Protein AF-A0AAU9ELL1-F1 (afdb_monomer_lite)

Secondary structure (DSSP, 8-state):
-EEEE-SS---TT--SS-GGGS-HHHHH---EEEE-TT---TT--TT--HHHHHHHHHHHHH---PPPPP---EEEETTEEEEEEEEETTEEE--TTTT--EEEE-TTSS-SPPPTT--TTSTT-EEEBTTBEEEEEEEEE--SEEEEEEESS-EEEEEEEETTEEEEEEEE----SS-SEEEEEEEPPHHHHHH-EEEEEEEEEESSS-EEEEEEEEE-------------PPPP-

Sequence (237 aa):
MIVLQGDHGPGSTLNWDQIEKTYFLERLGILNAFHFPDGHTNGVYDTISPVNTFRLILNKLFATSLPILEDVSFMSNWLNPYLFVRDTHGTATADLNGFTPRVMLAHTKLGEPKKEGSPLDAEGNLKIMAVGVEIVFEKLLRGKLLKISLDGNDDYRLEFLLGKESIGVVKIKGKSKNSGLRNYVVNVPE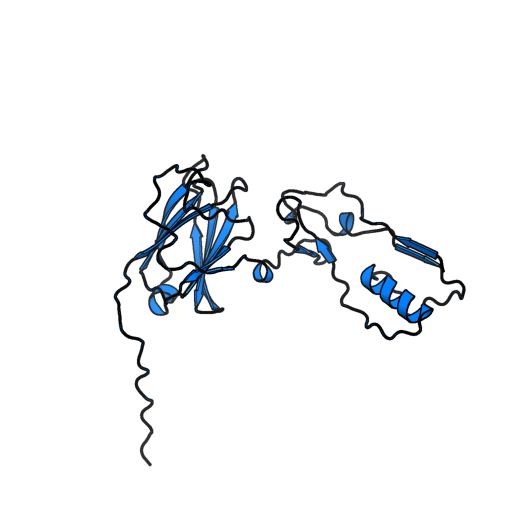LVTVRGFDGLKIYPSGGDLEYAVGYIKSTGARHMPPYIKRGVTQPPG

Radius of gyration: 25.04 Å; chains: 1; bounding box: 60×67×66 Å

Structure (mmCIF, N/CA/C/O backbone):
data_AF-A0AAU9ELL1-F1
#
_entry.id   AF-A0AAU9ELL1-F1
#
loop_
_atom_site.group_PDB
_atom_site.id
_atom_site.type_symbol
_atom_site.label_atom_id
_atom_site.label_alt_id
_atom_site.label_comp_id
_atom_site.label_asym_id
_atom_site.label_entity_id
_atom_site.label_seq_id
_atom_site.pdbx_PDB_ins_code
_atom_site.Cartn_x
_atom_site.Cartn_y
_atom_site.Cartn_z
_atom_site.occupancy
_atom_site.B_iso_or_equiv
_atom_site.auth_seq_id
_atom_site.auth_comp_id
_atom_site.auth_asym_id
_atom_site.auth_atom_id
_atom_site.pdbx_PDB_model_num
ATOM 1 N N . MET A 1 1 ? 29.801 0.994 -30.147 1.00 88.50 1 MET A N 1
ATOM 2 C CA . MET A 1 1 ? 28.444 1.255 -29.627 1.00 88.50 1 MET A CA 1
ATOM 3 C C . MET A 1 1 ? 28.560 2.350 -28.593 1.00 88.50 1 MET A C 1
ATOM 5 O O . MET A 1 1 ? 29.499 2.300 -27.809 1.00 88.50 1 MET A O 1
ATOM 9 N N . ILE A 1 2 ? 27.663 3.328 -28.625 1.00 93.38 2 ILE A N 1
ATOM 10 C CA . ILE A 1 2 ? 27.604 4.418 -27.644 1.00 93.38 2 ILE A CA 1
ATOM 11 C C . ILE A 1 2 ? 26.199 4.417 -27.047 1.00 93.38 2 ILE A C 1
ATOM 13 O O . ILE A 1 2 ? 25.236 4.244 -27.790 1.00 93.38 2 ILE A O 1
ATOM 17 N N . VAL A 1 3 ? 26.092 4.594 -25.733 1.00 92.94 3 VAL A N 1
ATOM 18 C CA . VAL A 1 3 ? 24.819 4.705 -25.009 1.00 92.94 3 VAL A CA 1
ATOM 19 C C . VAL A 1 3 ? 24.892 5.945 -24.129 1.00 92.94 3 VAL A C 1
ATOM 21 O O . VAL A 1 3 ? 25.858 6.114 -23.386 1.00 92.94 3 VAL A O 1
ATOM 24 N N . LEU A 1 4 ? 23.884 6.803 -24.226 1.00 95.00 4 LEU A N 1
ATOM 25 C CA . LEU A 1 4 ? 23.665 7.963 -23.374 1.00 95.00 4 LEU A CA 1
ATOM 26 C C . LEU A 1 4 ? 22.302 7.790 -22.711 1.00 95.00 4 LEU A C 1
ATOM 28 O O . LEU A 1 4 ? 21.277 7.764 -23.391 1.00 95.00 4 LEU A O 1
ATOM 32 N N . GLN A 1 5 ? 22.301 7.654 -21.390 1.00 95.31 5 GLN A N 1
ATOM 33 C CA . GLN A 1 5 ? 21.095 7.372 -20.629 1.00 95.31 5 GLN A CA 1
ATOM 34 C C . GLN A 1 5 ? 21.044 8.260 -19.383 1.00 95.31 5 GLN A C 1
ATOM 36 O O . GLN A 1 5 ? 22.020 8.324 -18.636 1.00 95.31 5 GLN A O 1
ATOM 41 N N . GLY A 1 6 ? 19.918 8.940 -19.170 1.00 95.25 6 GLY A N 1
ATOM 42 C CA . GLY A 1 6 ? 19.628 9.636 -17.919 1.00 95.25 6 GLY A CA 1
ATOM 43 C C . GLY A 1 6 ? 19.370 8.645 -16.783 1.00 95.25 6 GLY A C 1
ATOM 44 O O . GLY A 1 6 ? 18.866 7.545 -17.005 1.00 95.25 6 GLY A O 1
ATOM 45 N N . ASP A 1 7 ? 19.709 9.027 -15.560 1.00 92.12 7 ASP A N 1
ATOM 46 C CA . ASP A 1 7 ? 19.368 8.269 -14.354 1.00 92.12 7 ASP A CA 1
ATOM 47 C C . ASP A 1 7 ? 17.910 8.502 -13.933 1.00 92.12 7 ASP A C 1
ATOM 49 O O . ASP A 1 7 ? 17.255 7.598 -13.417 1.00 92.12 7 ASP A O 1
ATOM 53 N N . HIS A 1 8 ? 17.392 9.701 -14.201 1.00 91.94 8 HIS A N 1
ATOM 54 C CA . HIS A 1 8 ? 16.010 10.087 -13.955 1.00 91.94 8 HIS A CA 1
ATOM 55 C C . HIS A 1 8 ? 15.569 11.263 -14.840 1.00 91.94 8 HIS A C 1
ATOM 57 O O . HIS A 1 8 ? 16.389 12.036 -15.345 1.00 91.94 8 HIS A O 1
ATOM 63 N N . GLY A 1 9 ? 14.259 11.431 -14.994 1.00 92.06 9 GLY A N 1
ATOM 64 C CA . GLY A 1 9 ? 13.666 12.613 -15.605 1.00 92.06 9 GLY A CA 1
ATOM 65 C C . GLY A 1 9 ? 13.609 13.815 -14.649 1.00 92.06 9 GLY A C 1
ATOM 66 O O . GLY A 1 9 ? 13.992 13.708 -13.471 1.00 92.06 9 GLY A O 1
ATOM 67 N N . PRO A 1 10 ? 13.153 14.980 -15.137 1.00 91.62 10 PRO A N 1
ATOM 68 C CA . PRO A 1 10 ? 12.939 16.164 -14.309 1.00 91.62 10 PRO A CA 1
ATOM 69 C C . PRO A 1 10 ? 11.911 15.918 -13.190 1.00 91.62 10 PRO A C 1
ATOM 71 O O . PRO A 1 10 ? 11.255 14.883 -13.118 1.00 91.62 10 PRO A O 1
ATOM 74 N N . GLY A 1 11 ? 11.819 16.850 -12.245 1.00 89.94 11 GLY A N 1
ATOM 75 C CA . GLY A 1 11 ? 10.959 16.710 -11.067 1.00 89.94 11 GLY A CA 1
ATOM 76 C C . GLY A 1 11 ? 10.199 17.982 -10.723 1.00 89.94 11 GLY A C 1
ATOM 77 O O . GLY A 1 11 ? 9.998 18.254 -9.543 1.00 89.94 11 GLY A O 1
ATOM 78 N N . SER A 1 12 ? 9.811 18.789 -11.712 1.00 90.31 12 SER A N 1
ATOM 79 C CA . SER A 1 12 ? 9.072 20.037 -11.489 1.00 90.31 12 SER A CA 1
ATOM 80 C C . SER A 1 12 ? 7.688 19.807 -10.875 1.00 90.31 12 SER A C 1
ATOM 82 O O . SER A 1 12 ? 7.159 20.711 -10.233 1.00 90.31 12 SER A O 1
ATOM 84 N N . THR A 1 13 ? 7.121 18.607 -11.017 1.00 84.88 13 THR A N 1
ATOM 85 C CA . THR A 1 13 ? 5.852 18.186 -10.397 1.00 84.88 13 THR A CA 1
ATOM 86 C C . THR A 1 13 ? 6.022 17.053 -9.380 1.00 84.88 13 THR A C 1
ATOM 88 O O . THR A 1 13 ? 5.048 16.420 -8.966 1.00 84.88 13 THR A O 1
ATOM 91 N N . LEU A 1 14 ? 7.259 16.774 -8.964 1.00 83.69 14 LEU A N 1
ATOM 92 C CA . LEU A 1 14 ? 7.559 15.686 -8.044 1.00 83.69 14 LEU A CA 1
ATOM 93 C C . LEU A 1 14 ? 7.071 16.011 -6.632 1.00 83.69 14 LEU A C 1
ATOM 95 O O . LEU A 1 14 ? 7.519 16.973 -6.009 1.00 83.69 14 LEU A O 1
ATOM 99 N N . ASN A 1 15 ? 6.185 15.166 -6.110 1.00 79.94 15 ASN A N 1
ATOM 100 C CA . ASN A 1 15 ? 5.742 15.219 -4.728 1.00 79.94 15 ASN A CA 1
ATOM 101 C C . ASN A 1 15 ? 6.260 13.994 -3.971 1.00 79.94 15 ASN A C 1
ATOM 103 O O . ASN A 1 15 ? 5.760 12.876 -4.105 1.00 79.94 15 ASN A O 1
ATOM 107 N N . TRP A 1 16 ? 7.283 14.242 -3.164 1.00 75.50 16 TRP A N 1
ATOM 108 C CA . TRP A 1 16 ? 7.995 13.235 -2.391 1.00 75.50 16 TRP A CA 1
ATOM 109 C C . TRP A 1 16 ? 7.220 12.666 -1.203 1.00 75.50 16 TRP A C 1
ATOM 111 O O . TRP A 1 16 ? 7.565 11.584 -0.736 1.00 75.50 16 TRP A O 1
ATOM 121 N N . ASP A 1 17 ? 6.186 13.359 -0.733 1.00 68.94 17 ASP A N 1
ATOM 122 C CA . ASP A 1 17 ? 5.362 12.908 0.390 1.00 68.94 17 ASP A CA 1
ATOM 123 C C . ASP A 1 17 ? 4.126 12.161 -0.124 1.00 68.94 17 ASP A C 1
ATOM 125 O O . ASP A 1 17 ? 3.751 11.099 0.373 1.00 68.94 17 ASP A O 1
ATOM 129 N N . GLN A 1 18 ? 3.520 12.692 -1.187 1.00 67.62 18 GLN A N 1
ATOM 130 C CA . GLN A 1 18 ? 2.293 12.210 -1.808 1.00 67.62 18 GLN A CA 1
ATOM 131 C C . GLN A 1 18 ? 2.580 11.785 -3.243 1.00 67.62 18 GLN A C 1
ATOM 133 O O . GLN A 1 18 ? 2.290 12.509 -4.195 1.00 67.62 18 GLN A O 1
ATOM 138 N N . ILE A 1 19 ? 3.132 10.582 -3.387 1.00 71.62 19 ILE A N 1
ATOM 139 C CA . ILE A 1 19 ? 3.529 10.018 -4.680 1.00 71.62 19 ILE A CA 1
ATOM 140 C C . ILE A 1 19 ? 2.367 9.981 -5.685 1.00 71.62 19 ILE A C 1
ATOM 142 O O . ILE A 1 19 ? 2.568 10.259 -6.859 1.00 71.62 19 ILE A O 1
ATOM 146 N N . GLU A 1 20 ? 1.134 9.798 -5.203 1.00 66.88 20 GLU A N 1
ATOM 147 C CA . GLU A 1 20 ? -0.107 9.837 -5.993 1.00 66.88 20 GLU A CA 1
ATOM 148 C C . GLU A 1 20 ? -0.327 11.174 -6.728 1.00 66.88 20 GLU A C 1
ATOM 150 O O . GLU A 1 20 ? -1.086 11.246 -7.691 1.00 66.88 20 GLU A O 1
ATOM 155 N N . LYS A 1 21 ? 0.300 12.254 -6.244 1.00 72.31 21 LYS A N 1
ATOM 156 C CA . LYS A 1 21 ? 0.235 13.603 -6.823 1.00 72.31 21 LYS A CA 1
ATOM 157 C C . LYS A 1 21 ? 1.429 13.933 -7.722 1.00 72.31 21 LYS A C 1
ATOM 159 O O . LYS A 1 21 ? 1.500 15.049 -8.227 1.00 72.31 21 LYS A O 1
ATOM 164 N N . THR A 1 22 ? 2.364 13.002 -7.899 1.00 77.81 22 THR A N 1
ATOM 165 C CA . THR A 1 22 ? 3.499 13.150 -8.819 1.00 77.81 22 THR A CA 1
ATOM 166 C C . THR A 1 22 ? 3.065 12.823 -10.243 1.00 77.81 22 THR A C 1
ATOM 168 O O . THR A 1 22 ? 2.349 11.847 -10.461 1.00 77.81 22 THR A O 1
ATOM 171 N N . TYR A 1 23 ? 3.555 13.574 -11.233 1.00 82.06 23 TYR A N 1
ATOM 172 C CA . TYR A 1 23 ? 3.431 13.174 -12.634 1.00 82.06 23 TYR A CA 1
ATOM 173 C C . TYR A 1 23 ? 4.560 12.205 -13.007 1.00 82.06 23 TYR A C 1
ATOM 175 O O . TYR A 1 23 ? 5.725 12.583 -13.141 1.00 82.06 23 TYR A O 1
ATOM 183 N N . PHE A 1 24 ? 4.226 10.923 -13.150 1.00 82.44 24 PHE A N 1
ATOM 184 C CA . PHE A 1 24 ? 5.230 9.863 -13.280 1.00 82.44 24 PHE A CA 1
ATOM 185 C C . PHE A 1 24 ? 6.005 9.947 -14.595 1.00 82.44 24 PHE A C 1
ATOM 187 O O . PHE A 1 24 ? 7.213 9.716 -14.597 1.00 82.44 24 PHE A O 1
ATOM 194 N N . LEU A 1 25 ? 5.348 10.348 -15.689 1.00 83.75 25 LEU A N 1
ATOM 195 C CA . LEU A 1 25 ? 6.005 10.501 -16.991 1.00 83.75 25 LEU A CA 1
ATOM 196 C C . LEU A 1 25 ? 7.115 11.552 -16.965 1.00 83.75 25 LEU A C 1
ATOM 198 O O . LEU A 1 25 ? 8.114 11.380 -17.652 1.00 83.75 25 LEU A O 1
ATOM 202 N N . GLU A 1 26 ? 6.977 12.611 -16.164 1.00 88.38 26 GLU A N 1
ATOM 203 C CA . GLU A 1 26 ? 8.051 13.590 -16.003 1.00 88.38 26 GLU A CA 1
ATOM 204 C C . GLU A 1 26 ? 9.262 12.953 -15.321 1.00 88.38 26 GLU A C 1
ATOM 206 O O . GLU A 1 26 ? 10.375 13.023 -15.833 1.00 88.38 26 GLU A O 1
ATOM 211 N N . ARG A 1 27 ? 9.042 12.296 -14.179 1.00 89.88 27 ARG A N 1
ATOM 212 C CA . ARG A 1 27 ? 10.141 11.794 -13.352 1.00 89.88 27 ARG A CA 1
ATOM 213 C C . ARG A 1 27 ? 10.812 10.546 -13.920 1.00 89.88 27 ARG A C 1
ATOM 215 O O . ARG A 1 27 ? 12.005 10.347 -13.701 1.00 89.88 27 ARG A O 1
ATOM 222 N N . LEU A 1 28 ? 10.063 9.710 -14.630 1.00 89.25 28 LEU A N 1
ATOM 223 C CA . LEU A 1 28 ? 10.554 8.475 -15.248 1.00 89.25 28 LEU A CA 1
ATOM 224 C C . LEU A 1 28 ? 10.978 8.679 -16.710 1.00 89.25 28 LEU A C 1
ATOM 226 O O . LEU A 1 28 ? 11.687 7.839 -17.261 1.00 89.25 28 LEU A O 1
ATOM 230 N N . GLY A 1 29 ? 10.569 9.786 -17.335 1.00 89.88 29 GLY A N 1
ATOM 231 C CA . GLY A 1 29 ? 10.949 10.154 -18.694 1.00 89.88 29 GLY A CA 1
ATOM 232 C C . GLY A 1 29 ? 12.409 10.586 -18.763 1.00 89.88 29 GLY A C 1
ATOM 233 O O . GLY A 1 29 ? 12.741 11.741 -18.503 1.00 89.88 29 GLY A O 1
ATOM 234 N N . ILE A 1 30 ? 13.287 9.653 -19.119 1.00 93.25 30 ILE A N 1
ATOM 235 C CA . ILE A 1 30 ? 14.721 9.905 -19.257 1.00 93.25 30 ILE A CA 1
ATOM 236 C C . ILE A 1 30 ? 15.122 10.183 -20.706 1.00 93.25 30 ILE A C 1
ATOM 238 O O . ILE A 1 30 ? 14.483 9.724 -21.653 1.00 93.25 30 ILE A O 1
ATOM 242 N N . LEU A 1 31 ? 16.267 10.846 -20.882 1.00 94.25 31 LEU A N 1
ATOM 243 C CA . LEU A 1 31 ? 17.007 10.737 -22.134 1.00 94.25 31 LEU A CA 1
ATOM 244 C C . LEU A 1 31 ? 17.493 9.289 -22.285 1.00 94.25 31 LEU A C 1
ATOM 246 O O . LEU A 1 31 ? 18.217 8.800 -21.421 1.00 94.25 31 LEU A O 1
ATOM 250 N N . ASN A 1 32 ? 17.124 8.624 -23.377 1.00 93.75 32 ASN A N 1
ATOM 251 C CA . ASN A 1 32 ? 17.638 7.305 -23.737 1.00 93.75 32 ASN A CA 1
ATOM 252 C C . ASN A 1 32 ? 18.039 7.315 -25.215 1.00 93.75 32 ASN A C 1
ATOM 254 O O . ASN A 1 32 ? 17.184 7.299 -26.097 1.00 93.75 32 ASN A O 1
ATOM 258 N N . ALA A 1 33 ? 19.339 7.398 -25.486 1.00 92.62 33 ALA A N 1
ATOM 259 C CA . ALA A 1 33 ? 19.882 7.482 -26.833 1.00 92.62 33 ALA A CA 1
ATOM 260 C C . ALA A 1 33 ? 21.031 6.492 -27.000 1.00 92.62 33 ALA A C 1
ATOM 262 O O . ALA A 1 33 ? 21.905 6.364 -26.144 1.00 92.62 33 ALA A O 1
ATOM 263 N N . PHE A 1 34 ? 21.070 5.805 -28.134 1.00 91.06 34 PHE A N 1
ATOM 264 C CA . PHE A 1 34 ? 22.127 4.849 -28.426 1.00 91.06 34 PHE A CA 1
ATOM 265 C C . PHE A 1 34 ? 22.479 4.856 -29.908 1.00 91.06 34 PHE A C 1
ATOM 267 O O . PHE A 1 34 ? 21.646 5.087 -30.781 1.00 91.06 34 PHE A O 1
ATOM 274 N N . HIS A 1 35 ? 23.752 4.592 -30.180 1.00 90.94 35 HIS A N 1
ATOM 275 C CA . HIS A 1 35 ? 24.319 4.523 -31.515 1.00 90.94 35 HIS A CA 1
ATOM 276 C C . HIS A 1 35 ? 24.965 3.151 -31.736 1.00 90.94 35 HIS A C 1
ATOM 278 O O . HIS A 1 35 ? 25.956 2.787 -31.082 1.00 90.94 35 HIS A O 1
ATOM 284 N N . PHE A 1 36 ? 24.404 2.402 -32.687 1.00 89.62 36 PHE A N 1
ATOM 285 C CA . PHE A 1 36 ? 24.940 1.128 -33.151 1.00 89.62 36 PHE A CA 1
ATOM 286 C C . PHE A 1 36 ? 25.908 1.361 -34.323 1.00 89.62 36 PHE A C 1
ATOM 288 O O . PHE A 1 36 ? 25.505 1.984 -35.305 1.00 89.62 36 PHE A O 1
ATOM 295 N N . PRO A 1 37 ? 27.160 0.858 -34.265 1.00 87.62 37 PRO A N 1
ATOM 296 C CA . PRO A 1 37 ? 28.155 1.091 -35.321 1.00 87.62 37 PRO A CA 1
ATOM 297 C C . PRO A 1 37 ? 27.755 0.535 -36.690 1.00 87.62 37 PRO A C 1
ATOM 299 O O . PRO A 1 37 ? 28.190 1.047 -37.713 1.00 87.62 37 PRO A O 1
ATOM 302 N N . ASP A 1 38 ? 26.944 -0.522 -36.699 1.00 88.62 38 ASP A N 1
ATOM 303 C CA . ASP A 1 38 ? 26.432 -1.176 -37.901 1.00 88.62 38 ASP A CA 1
ATOM 304 C C . ASP A 1 38 ? 25.113 -0.559 -38.401 1.00 88.62 38 ASP A C 1
ATOM 306 O O . ASP A 1 38 ? 24.556 -1.023 -39.389 1.00 88.62 38 ASP A O 1
ATOM 310 N N . GLY A 1 39 ? 24.582 0.465 -37.720 1.00 83.00 39 GLY A N 1
ATOM 311 C CA . GLY A 1 39 ? 23.332 1.144 -38.081 1.00 83.00 39 GLY A CA 1
ATOM 312 C C . GLY A 1 39 ? 22.060 0.302 -37.911 1.00 83.00 39 GLY A C 1
ATOM 313 O O . GLY A 1 39 ? 20.963 0.805 -38.138 1.00 83.00 39 GLY A O 1
ATOM 314 N N . HIS A 1 40 ? 22.170 -0.961 -37.492 1.00 82.25 40 HIS A N 1
ATOM 315 C CA . HIS A 1 40 ? 21.035 -1.872 -37.393 1.00 82.25 40 HIS A CA 1
ATOM 316 C C . HIS A 1 40 ? 20.320 -1.736 -36.044 1.00 82.25 40 HIS A C 1
ATOM 318 O O . HIS A 1 40 ? 20.824 -2.196 -35.015 1.00 82.25 40 HIS A O 1
ATOM 324 N N . THR A 1 41 ? 19.112 -1.169 -36.079 1.00 80.88 41 THR A N 1
ATOM 325 C CA . THR A 1 41 ? 18.234 -0.896 -34.925 1.00 80.88 41 THR A CA 1
ATOM 326 C C . THR A 1 41 ? 17.091 -1.908 -34.768 1.00 80.88 41 THR A C 1
ATOM 328 O O . THR A 1 41 ? 16.102 -1.627 -34.095 1.00 80.88 41 THR A O 1
ATOM 331 N N . ASN A 1 42 ? 17.194 -3.094 -35.376 1.00 83.81 42 ASN A N 1
ATOM 332 C CA . ASN A 1 42 ? 16.144 -4.115 -35.290 1.00 83.81 42 ASN A CA 1
ATOM 333 C C . ASN A 1 42 ? 15.782 -4.424 -33.827 1.00 83.81 42 ASN A C 1
ATOM 335 O O . ASN A 1 42 ? 16.654 -4.748 -33.021 1.00 83.81 42 ASN A O 1
ATOM 339 N N . GLY A 1 43 ? 14.488 -4.352 -33.506 1.00 84.94 43 GLY A N 1
ATOM 340 C CA . GLY A 1 43 ? 13.965 -4.594 -32.158 1.00 84.94 43 GLY A CA 1
ATOM 341 C C . GLY A 1 43 ? 13.915 -3.360 -31.254 1.00 84.94 43 GLY A C 1
ATOM 342 O O . GLY A 1 43 ? 13.395 -3.464 -30.150 1.00 84.94 43 GLY A O 1
ATOM 343 N N . VAL A 1 44 ? 14.407 -2.203 -31.707 1.00 90.75 44 VAL A N 1
ATOM 344 C CA . VAL A 1 44 ? 14.216 -0.913 -31.031 1.00 90.75 44 VAL A CA 1
ATOM 345 C C . VAL A 1 44 ? 12.816 -0.372 -31.327 1.00 90.75 44 VAL A C 1
ATOM 347 O O . VAL A 1 44 ? 12.343 -0.462 -32.458 1.00 90.75 44 VAL A O 1
ATOM 350 N N . TYR A 1 45 ? 12.173 0.214 -30.320 1.00 92.50 45 TYR A N 1
ATOM 351 C CA . TYR A 1 45 ? 10.856 0.844 -30.417 1.00 92.50 45 TYR A CA 1
ATOM 352 C C . TYR A 1 45 ? 10.790 2.091 -29.528 1.00 92.50 45 TYR A C 1
ATOM 354 O O . TYR A 1 45 ? 11.534 2.199 -28.554 1.00 92.50 45 TYR A O 1
ATOM 362 N N . ASP A 1 46 ? 9.899 3.027 -29.859 1.00 89.06 46 ASP A N 1
ATOM 363 C CA . ASP A 1 46 ? 9.877 4.376 -29.266 1.00 89.06 46 ASP A CA 1
ATOM 364 C C . ASP A 1 46 ? 9.652 4.381 -27.747 1.00 89.06 46 ASP A C 1
ATOM 366 O O . ASP A 1 46 ? 10.186 5.228 -27.036 1.00 89.06 46 ASP A O 1
ATOM 370 N N . THR A 1 47 ? 8.884 3.419 -27.233 1.00 89.25 47 THR A N 1
ATOM 371 C CA . THR A 1 47 ? 8.542 3.307 -25.806 1.00 89.25 47 THR A CA 1
ATOM 372 C C . THR A 1 47 ? 9.456 2.350 -25.039 1.00 89.25 47 THR A C 1
ATOM 374 O O . THR A 1 47 ? 9.075 1.867 -23.973 1.00 89.25 47 THR A O 1
ATOM 377 N N . ILE A 1 48 ? 10.630 2.013 -25.582 1.00 92.81 48 ILE A N 1
ATOM 378 C CA . ILE A 1 48 ? 11.523 1.020 -24.981 1.00 92.81 48 ILE A CA 1
ATOM 379 C C . ILE A 1 48 ? 11.986 1.431 -23.583 1.00 92.81 48 ILE A C 1
ATOM 381 O O . ILE A 1 48 ? 12.546 2.510 -23.379 1.00 92.81 48 ILE A O 1
ATOM 385 N N . SER A 1 49 ? 11.806 0.537 -22.608 1.00 92.94 49 SER A N 1
ATOM 386 C CA . SER A 1 49 ? 12.341 0.759 -21.267 1.00 92.94 49 SER A CA 1
ATOM 387 C C . SER A 1 49 ? 13.875 0.673 -21.245 1.00 92.94 49 SER A C 1
ATOM 389 O O . SER A 1 49 ? 14.486 -0.069 -22.028 1.00 92.94 49 SER A O 1
ATOM 391 N N . PRO A 1 50 ? 14.543 1.345 -20.290 1.00 92.81 50 PRO A N 1
ATOM 392 C CA . PRO A 1 50 ? 15.981 1.168 -20.059 1.00 92.81 50 PRO A CA 1
ATOM 393 C C . PRO A 1 50 ? 16.361 -0.306 -19.838 1.00 92.81 50 PRO A C 1
ATOM 395 O O . PRO A 1 50 ? 17.370 -0.803 -20.337 1.00 92.81 50 PRO A O 1
ATOM 398 N N . VAL A 1 51 ? 15.485 -1.047 -19.154 1.00 94.50 51 VAL A N 1
ATOM 399 C CA . VAL A 1 51 ? 15.615 -2.483 -18.869 1.00 94.50 51 VAL A CA 1
ATOM 400 C C . VAL A 1 51 ? 15.683 -3.318 -20.153 1.00 94.50 51 VAL A C 1
ATOM 402 O O . VAL A 1 51 ? 16.516 -4.230 -20.249 1.00 94.50 51 VAL A O 1
ATOM 405 N N . ASN A 1 52 ? 14.837 -3.016 -21.140 1.00 95.12 52 ASN A N 1
ATOM 406 C CA . ASN A 1 52 ? 14.834 -3.692 -22.437 1.00 95.12 52 ASN A CA 1
ATOM 407 C C . ASN A 1 52 ? 15.917 -3.158 -23.387 1.00 95.12 52 ASN A C 1
ATOM 409 O O . ASN A 1 52 ? 16.470 -3.936 -24.165 1.00 95.12 52 ASN A O 1
ATOM 413 N N . THR A 1 53 ? 16.327 -1.892 -23.247 1.00 93.56 53 THR A N 1
ATOM 414 C CA . THR A 1 53 ? 17.469 -1.312 -23.979 1.00 93.56 53 THR A CA 1
ATOM 415 C C . THR A 1 53 ? 18.746 -2.121 -23.727 1.00 93.56 53 THR A C 1
ATOM 417 O O . THR A 1 53 ? 19.396 -2.577 -24.670 1.00 93.56 53 THR A O 1
ATOM 420 N N . PHE A 1 54 ? 19.076 -2.400 -22.461 1.00 93.81 54 PHE A N 1
ATOM 421 C CA . PHE A 1 54 ? 20.245 -3.222 -22.134 1.00 93.81 54 PHE A CA 1
ATOM 422 C C . PHE A 1 54 ? 20.101 -4.675 -22.591 1.00 93.81 54 PHE A C 1
ATOM 424 O O . PHE A 1 54 ? 21.080 -5.255 -23.046 1.00 93.81 54 PHE A O 1
ATOM 431 N N . ARG A 1 55 ? 18.903 -5.270 -22.540 1.00 95.25 55 ARG A N 1
ATOM 432 C CA . ARG A 1 55 ? 18.684 -6.637 -23.053 1.00 95.25 55 ARG A CA 1
ATOM 433 C C . ARG A 1 55 ? 18.988 -6.738 -24.541 1.00 95.25 55 ARG A C 1
ATOM 435 O O . ARG A 1 55 ? 19.705 -7.652 -24.939 1.00 95.25 55 ARG A O 1
ATOM 442 N N . LEU A 1 56 ? 18.511 -5.783 -25.341 1.00 92.81 56 LEU A N 1
ATOM 443 C CA . LEU A 1 56 ? 18.827 -5.713 -26.770 1.00 92.81 56 LEU A CA 1
ATOM 444 C C . LEU A 1 56 ? 20.332 -5.568 -27.007 1.00 92.81 56 LEU A C 1
ATOM 446 O O . LEU A 1 56 ? 20.907 -6.306 -27.808 1.00 92.81 56 LEU A O 1
ATOM 450 N N . ILE A 1 57 ? 20.982 -4.654 -26.283 1.00 92.00 57 ILE A N 1
ATOM 451 C CA . ILE A 1 57 ? 22.424 -4.410 -26.395 1.00 92.00 57 ILE A CA 1
ATOM 452 C C . ILE A 1 57 ? 23.233 -5.661 -26.038 1.00 92.00 57 ILE A C 1
ATOM 454 O O . ILE A 1 57 ? 24.134 -6.036 -26.786 1.00 92.00 57 ILE A O 1
ATOM 458 N N . LEU A 1 58 ? 22.909 -6.318 -24.924 1.00 92.94 58 LEU A N 1
ATOM 459 C CA . LEU A 1 58 ? 23.606 -7.517 -24.461 1.00 92.94 58 LEU A CA 1
ATOM 460 C C . LEU A 1 58 ? 23.400 -8.688 -25.426 1.00 92.94 58 LEU A C 1
ATOM 462 O O . LEU A 1 58 ? 24.375 -9.341 -25.793 1.00 92.94 58 LEU A O 1
ATOM 466 N N . ASN A 1 59 ? 22.173 -8.887 -25.918 1.00 92.75 59 ASN A N 1
ATOM 467 C CA . ASN A 1 59 ? 21.886 -9.886 -26.948 1.00 92.75 59 ASN A CA 1
ATOM 468 C C . ASN A 1 59 ? 22.707 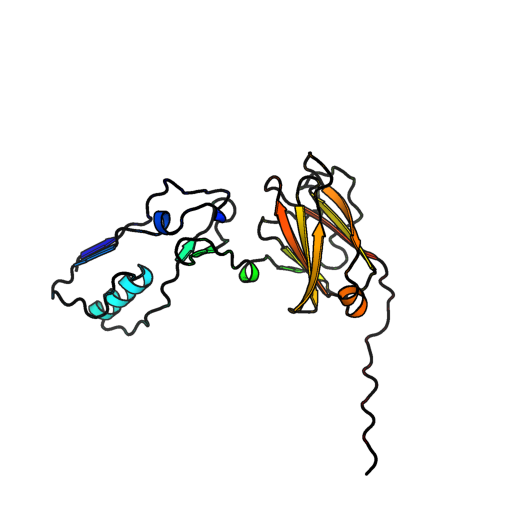-9.642 -28.219 1.00 92.75 59 ASN A C 1
ATOM 470 O O . ASN A 1 59 ? 23.253 -10.590 -28.779 1.00 92.75 59 ASN A O 1
ATOM 474 N N . LYS A 1 60 ? 22.861 -8.382 -28.643 1.00 89.00 60 LYS A N 1
ATOM 475 C CA . LYS A 1 60 ? 23.650 -8.027 -29.830 1.00 89.00 60 LYS A CA 1
ATOM 476 C C . LYS A 1 60 ? 25.159 -8.197 -29.618 1.00 89.00 60 LYS A C 1
ATOM 478 O O . LYS A 1 60 ? 25.837 -8.692 -30.509 1.00 89.00 60 LYS A O 1
ATOM 483 N N . LEU A 1 61 ? 25.692 -7.779 -28.469 1.00 90.50 61 LEU A N 1
ATOM 484 C CA . LEU A 1 61 ? 27.135 -7.810 -28.194 1.00 90.50 61 LEU A CA 1
ATOM 485 C C . LEU A 1 61 ? 27.661 -9.205 -27.859 1.00 90.50 61 LEU A C 1
ATOM 487 O O . LEU A 1 61 ? 28.783 -9.538 -28.229 1.00 90.50 61 LEU A O 1
ATOM 491 N N . PHE A 1 62 ? 26.873 -9.998 -27.137 1.00 94.00 62 PHE A N 1
ATOM 492 C CA . PHE A 1 62 ? 27.328 -11.255 -26.544 1.00 94.00 62 PHE A CA 1
ATOM 493 C C . PHE A 1 62 ? 26.599 -12.480 -27.096 1.00 94.00 62 PHE A C 1
ATOM 495 O O . PHE A 1 62 ? 26.779 -13.575 -26.571 1.00 94.00 62 PHE A O 1
ATOM 502 N N . ALA A 1 63 ? 25.776 -12.301 -28.137 1.00 91.75 63 ALA A N 1
ATOM 503 C CA . ALA A 1 63 ? 24.954 -13.357 -28.727 1.00 91.75 63 ALA A CA 1
ATOM 504 C C . ALA A 1 63 ? 24.104 -14.106 -27.678 1.00 91.75 63 ALA A C 1
ATOM 506 O O . ALA A 1 63 ? 23.884 -15.313 -27.778 1.00 91.75 63 ALA A O 1
ATOM 507 N N . THR A 1 64 ? 23.640 -13.394 -26.645 1.00 94.62 64 THR A N 1
ATOM 508 C CA . THR A 1 64 ? 22.761 -13.957 -25.614 1.00 94.62 64 THR A CA 1
ATOM 509 C C . THR A 1 64 ? 21.313 -14.036 -26.095 1.00 94.62 64 THR A C 1
ATOM 511 O O . THR A 1 64 ? 20.940 -13.485 -27.130 1.00 94.62 64 THR A O 1
ATOM 514 N N . SER A 1 65 ? 20.470 -14.715 -25.316 1.00 95.19 65 SER A N 1
ATOM 515 C CA . SER A 1 65 ? 19.031 -14.852 -25.580 1.00 95.19 65 SER A CA 1
ATOM 516 C C . SER A 1 65 ? 18.194 -14.342 -24.405 1.00 95.19 65 SER A C 1
ATOM 518 O O . SER A 1 65 ? 17.302 -15.030 -23.914 1.00 95.19 65 SER A O 1
ATOM 520 N N . LEU A 1 66 ? 18.508 -13.143 -23.905 1.00 96.50 66 LEU A N 1
ATOM 521 C CA . LEU A 1 66 ? 17.737 -12.504 -22.842 1.00 96.50 66 LEU A CA 1
ATOM 522 C C . LEU A 1 66 ? 16.333 -12.165 -23.365 1.00 96.50 66 LEU A C 1
ATOM 524 O O . LEU A 1 66 ? 16.232 -11.444 -24.364 1.00 96.50 66 LEU A O 1
ATOM 528 N N . PRO A 1 67 ? 15.260 -12.646 -22.715 1.00 96.31 67 PRO A N 1
ATOM 529 C CA . PRO A 1 67 ? 13.904 -12.316 -23.121 1.00 96.31 67 PRO A CA 1
ATOM 530 C C . PRO A 1 67 ? 13.602 -10.840 -22.843 1.00 96.31 67 PRO A C 1
ATOM 532 O O . PRO A 1 67 ? 14.026 -10.288 -21.821 1.00 96.31 67 PRO A O 1
ATOM 535 N N . ILE A 1 68 ? 12.839 -10.223 -23.747 1.00 94.56 68 ILE A N 1
ATOM 536 C CA . ILE A 1 68 ? 12.232 -8.906 -23.532 1.00 94.56 68 ILE A CA 1
ATOM 537 C C . ILE A 1 68 ? 11.182 -9.033 -22.423 1.00 94.56 68 ILE A C 1
ATOM 539 O O . ILE A 1 68 ? 10.428 -10.006 -22.389 1.00 94.56 68 ILE A O 1
ATOM 543 N N . LEU A 1 69 ? 11.175 -8.077 -21.495 1.00 94.94 69 LEU A N 1
ATOM 544 C CA . LEU A 1 69 ? 10.221 -8.020 -20.388 1.00 94.94 69 LEU A CA 1
ATOM 545 C C . LEU A 1 69 ? 9.105 -7.015 -20.670 1.00 94.94 69 LEU A C 1
ATOM 547 O O . LEU A 1 69 ? 9.201 -6.212 -21.594 1.00 94.94 69 LEU A O 1
ATOM 551 N N . GLU A 1 70 ? 8.064 -7.043 -19.841 1.00 91.62 70 GLU A N 1
ATOM 552 C CA . GLU A 1 70 ? 7.040 -5.998 -19.829 1.00 91.62 70 GLU A CA 1
ATOM 553 C C . GLU A 1 70 ? 7.685 -4.626 -19.552 1.00 91.62 70 GLU A C 1
ATOM 555 O O . GLU A 1 70 ? 8.502 -4.494 -18.636 1.00 91.62 70 GLU A O 1
ATOM 560 N N . ASP A 1 71 ? 7.326 -3.605 -20.335 1.00 89.38 71 ASP A N 1
ATOM 561 C CA . ASP A 1 71 ? 7.780 -2.229 -20.115 1.00 89.38 71 ASP A CA 1
ATOM 562 C C . ASP A 1 71 ? 6.995 -1.599 -18.957 1.00 89.38 71 ASP A C 1
ATOM 564 O O . ASP A 1 71 ? 5.991 -0.913 -19.145 1.00 89.38 71 ASP A O 1
ATOM 568 N N . VAL A 1 72 ? 7.454 -1.875 -17.736 1.00 86.50 72 VAL A N 1
ATOM 569 C CA . VAL A 1 72 ? 6.877 -1.351 -16.495 1.00 86.50 72 VAL A CA 1
ATOM 570 C C . VAL A 1 72 ? 7.912 -0.601 -15.676 1.00 86.50 72 VAL A C 1
ATOM 572 O O . VAL A 1 72 ? 9.068 -1.010 -15.569 1.00 86.50 72 VAL A O 1
ATOM 575 N N . SER A 1 73 ? 7.456 0.476 -15.047 1.00 85.88 73 SER A N 1
ATOM 576 C CA . SER A 1 73 ? 8.255 1.294 -14.144 1.00 85.88 73 SER A CA 1
ATOM 577 C C . SER A 1 73 ? 7.599 1.360 -12.774 1.00 85.88 73 SER A C 1
ATOM 579 O O . SER A 1 73 ? 6.373 1.300 -12.646 1.00 85.88 73 SER A O 1
ATOM 581 N N . PHE A 1 74 ? 8.433 1.506 -11.750 1.00 85.19 74 PHE A N 1
ATOM 582 C CA . PHE A 1 74 ? 8.006 1.631 -10.366 1.00 85.19 74 PHE A CA 1
ATOM 583 C C . PHE A 1 74 ? 8.663 2.850 -9.724 1.00 85.19 74 PHE A C 1
ATOM 585 O O . PHE A 1 74 ? 9.811 3.170 -10.030 1.00 85.19 74 PHE A O 1
ATOM 592 N N . MET A 1 75 ? 7.951 3.502 -8.810 1.00 80.25 75 MET A N 1
ATOM 593 C CA . MET A 1 75 ? 8.434 4.647 -8.043 1.00 80.25 75 MET A CA 1
ATOM 594 C C . MET A 1 75 ? 8.199 4.414 -6.551 1.00 80.25 75 MET A C 1
ATOM 596 O O . MET A 1 75 ? 7.176 3.856 -6.164 1.00 80.25 75 MET A O 1
ATOM 600 N N . SER A 1 76 ? 9.114 4.883 -5.712 1.00 79.06 76 SER A N 1
ATOM 601 C CA . SER A 1 76 ? 8.958 4.928 -4.258 1.00 79.06 76 SER A CA 1
ATOM 602 C C . SER A 1 76 ? 9.103 6.356 -3.749 1.00 79.06 76 SER A C 1
ATOM 604 O O . SER A 1 76 ? 9.736 7.196 -4.390 1.00 79.06 76 SER A O 1
ATOM 606 N N . ASN A 1 77 ? 8.532 6.634 -2.581 1.00 73.50 77 ASN A N 1
ATOM 607 C CA . ASN A 1 77 ? 8.662 7.932 -1.927 1.00 73.50 77 ASN A CA 1
ATOM 608 C C . ASN A 1 77 ? 9.757 7.883 -0.839 1.00 73.50 77 ASN A C 1
ATOM 610 O O . ASN A 1 77 ? 10.191 6.796 -0.453 1.00 73.50 77 ASN A O 1
ATOM 614 N N . TRP A 1 78 ? 10.237 9.034 -0.352 1.00 67.56 78 TRP A N 1
ATOM 615 C CA . TRP A 1 78 ? 11.367 9.057 0.600 1.00 67.56 78 TRP A CA 1
ATOM 616 C C . TRP A 1 78 ? 11.041 8.409 1.938 1.00 67.56 78 TRP A C 1
ATOM 618 O O . TRP A 1 78 ? 11.896 7.769 2.544 1.00 67.56 78 TRP A O 1
ATOM 628 N N . LEU A 1 79 ? 9.802 8.581 2.393 1.00 61.12 79 LEU A N 1
ATOM 629 C CA . LEU A 1 79 ? 9.340 8.034 3.663 1.00 61.12 79 LEU A CA 1
ATOM 630 C C . LEU A 1 79 ? 9.219 6.504 3.610 1.00 61.12 79 LEU A C 1
ATOM 632 O O . LEU A 1 79 ? 9.309 5.840 4.639 1.00 61.12 79 LEU A O 1
ATOM 636 N N . ASN A 1 80 ? 9.034 5.936 2.416 1.00 62.34 80 ASN A N 1
ATOM 637 C CA . ASN A 1 80 ? 8.807 4.514 2.191 1.00 62.34 80 ASN A CA 1
ATOM 638 C C . ASN A 1 80 ? 9.636 4.037 0.976 1.00 62.34 80 ASN A C 1
ATOM 640 O O . ASN A 1 80 ? 9.069 3.680 -0.057 1.00 62.34 80 ASN A O 1
ATOM 644 N N . PRO A 1 81 ? 10.979 3.989 1.074 1.00 70.31 81 PRO A N 1
ATOM 645 C CA . PRO A 1 81 ? 11.867 3.733 -0.070 1.00 70.31 81 PRO A CA 1
ATOM 646 C C . PRO A 1 81 ? 11.772 2.306 -0.636 1.00 70.31 81 PRO A C 1
ATOM 648 O O . PRO A 1 81 ? 12.277 2.032 -1.718 1.00 70.31 81 PRO A O 1
ATOM 651 N N . TYR A 1 82 ? 11.120 1.395 0.088 1.00 71.38 82 TYR A N 1
ATOM 652 C CA . TYR A 1 82 ? 10.859 0.017 -0.345 1.00 71.38 82 TYR A CA 1
ATOM 653 C C . TYR A 1 82 ? 9.402 -0.213 -0.757 1.00 71.38 82 TYR A C 1
ATOM 655 O O . TYR A 1 82 ? 9.010 -1.343 -1.050 1.00 71.38 82 TYR A O 1
ATOM 663 N N . LEU A 1 83 ? 8.588 0.845 -0.752 1.00 64.62 83 LEU A N 1
ATOM 664 C CA . LEU A 1 83 ? 7.229 0.810 -1.257 1.00 64.62 83 LEU A CA 1
ATOM 665 C C . LEU A 1 83 ? 7.227 1.251 -2.716 1.00 64.62 83 LEU A C 1
ATOM 667 O O . LEU A 1 83 ? 7.358 2.436 -3.014 1.00 64.62 83 LEU A O 1
ATOM 671 N N . PHE A 1 84 ? 7.041 0.289 -3.609 1.00 72.00 84 PHE A N 1
ATOM 672 C CA . PHE A 1 84 ? 7.041 0.519 -5.045 1.00 72.00 84 PHE A CA 1
ATOM 673 C C . PHE A 1 84 ? 5.613 0.661 -5.572 1.00 72.00 84 PHE A C 1
ATOM 675 O O . PHE A 1 84 ? 4.806 -0.262 -5.478 1.00 72.00 84 PHE A O 1
ATOM 682 N N . VAL A 1 85 ? 5.310 1.814 -6.158 1.00 73.00 85 VAL A N 1
ATOM 683 C CA . VAL A 1 85 ? 4.062 2.103 -6.864 1.00 73.00 85 VAL A CA 1
ATOM 684 C C . VAL A 1 85 ? 4.305 1.969 -8.359 1.00 73.00 85 VAL A C 1
ATOM 686 O O . VAL A 1 85 ? 5.242 2.561 -8.893 1.00 73.00 85 VAL A O 1
ATOM 689 N N . ARG A 1 86 ? 3.474 1.171 -9.032 1.00 77.19 86 ARG A N 1
ATOM 690 C CA . ARG A 1 86 ? 3.549 0.954 -10.479 1.00 77.19 86 ARG A CA 1
ATOM 691 C C . ARG A 1 86 ? 3.054 2.193 -11.233 1.00 77.19 86 ARG A C 1
ATOM 693 O O . ARG A 1 86 ? 2.030 2.768 -10.866 1.00 77.19 86 ARG A O 1
ATOM 700 N N . ASP A 1 87 ? 3.749 2.556 -12.309 1.00 72.06 87 ASP A N 1
ATOM 701 C CA . ASP A 1 87 ? 3.244 3.523 -13.286 1.00 72.06 87 ASP A CA 1
ATOM 702 C C . ASP A 1 87 ? 2.136 2.910 -14.152 1.00 72.06 87 ASP A C 1
ATOM 704 O O . ASP A 1 87 ? 2.305 1.844 -14.752 1.00 72.06 87 ASP A O 1
ATOM 708 N N . THR A 1 88 ? 1.016 3.615 -14.258 1.00 62.53 88 THR A N 1
ATOM 709 C CA . THR A 1 88 ? -0.056 3.336 -15.214 1.00 62.53 88 THR A CA 1
ATOM 710 C C . THR A 1 88 ? -0.310 4.584 -16.046 1.00 62.53 88 THR A C 1
ATOM 712 O O . THR A 1 88 ? -1.094 5.457 -15.671 1.00 62.53 88 THR A O 1
ATOM 715 N N . HIS A 1 89 ? 0.375 4.674 -17.188 1.00 60.28 89 HIS A N 1
ATOM 716 C CA . HIS A 1 89 ? 0.208 5.748 -18.174 1.00 60.28 89 HIS A CA 1
ATOM 717 C C . HIS A 1 89 ? 0.415 7.167 -17.605 1.00 60.28 89 HIS A C 1
ATOM 719 O O . HIS A 1 89 ? -0.335 8.088 -17.926 1.00 60.28 89 HIS A O 1
ATOM 725 N N . GLY A 1 90 ? 1.426 7.355 -16.753 1.00 55.25 90 GLY A N 1
ATOM 726 C CA . GLY A 1 90 ? 1.766 8.649 -16.156 1.00 55.25 90 GLY A CA 1
ATOM 727 C C . GLY A 1 90 ? 1.014 9.000 -14.887 1.00 55.25 90 GLY A C 1
ATOM 728 O O . GLY A 1 90 ? 1.201 10.095 -14.353 1.00 55.25 90 GLY A O 1
ATOM 729 N N . THR A 1 91 ? 0.210 8.068 -14.386 1.00 45.16 91 THR A N 1
ATOM 730 C CA . THR A 1 91 ? -0.454 8.171 -13.092 1.00 45.16 91 THR A CA 1
ATOM 731 C C . THR A 1 91 ? -0.063 6.998 -12.212 1.00 45.16 91 THR A C 1
ATOM 733 O O . THR A 1 91 ? 0.083 5.866 -12.678 1.00 45.16 91 THR A O 1
ATOM 736 N N . ALA A 1 92 ? 0.092 7.279 -10.924 1.00 48.53 92 ALA A N 1
ATOM 737 C CA . ALA A 1 92 ? 0.259 6.259 -9.912 1.00 48.53 92 ALA A CA 1
ATOM 738 C C . ALA A 1 92 ? -1.066 5.504 -9.738 1.00 48.53 92 ALA A C 1
ATOM 740 O O . ALA A 1 92 ? -2.057 6.081 -9.287 1.00 48.53 92 ALA A O 1
ATOM 741 N N . THR A 1 93 ? -1.091 4.205 -10.029 1.00 41.38 93 THR A N 1
ATOM 742 C CA . THR A 1 93 ? -2.042 3.322 -9.351 1.00 41.38 93 THR A CA 1
ATOM 743 C C . THR A 1 93 ? -1.278 2.581 -8.284 1.00 41.38 93 THR A C 1
ATOM 745 O O . THR A 1 93 ? -0.439 1.724 -8.574 1.00 41.38 93 THR A O 1
ATOM 748 N N . ALA A 1 94 ? -1.575 2.910 -7.036 1.00 43.06 94 ALA A N 1
ATOM 749 C CA . ALA A 1 94 ? -1.112 2.130 -5.918 1.00 43.06 94 ALA A CA 1
ATOM 750 C C . ALA A 1 94 ? -1.793 0.751 -5.987 1.00 43.06 94 ALA A C 1
ATOM 752 O O . ALA A 1 94 ? -2.919 0.567 -5.523 1.00 43.06 94 ALA A O 1
ATOM 753 N N . ASP A 1 95 ? -1.118 -0.237 -6.580 1.00 43.09 95 ASP A N 1
ATOM 754 C CA . ASP A 1 95 ? -1.437 -1.642 -6.336 1.00 43.09 95 ASP A CA 1
ATOM 755 C C . ASP A 1 95 ? -0.983 -1.997 -4.910 1.00 43.09 95 ASP A C 1
ATOM 757 O O . ASP A 1 95 ? 0.019 -2.669 -4.664 1.00 43.09 95 ASP A O 1
ATOM 761 N N . LEU A 1 96 ? -1.717 -1.461 -3.930 1.00 44.91 96 LEU A N 1
ATOM 762 C CA . LEU A 1 96 ? -1.465 -1.633 -2.497 1.00 44.91 96 LEU A CA 1
ATOM 763 C C . LEU A 1 96 ? -1.715 -3.072 -2.030 1.00 44.91 96 LEU A C 1
ATOM 765 O O . LEU A 1 96 ? -1.369 -3.429 -0.899 1.00 44.91 96 LEU A O 1
ATOM 769 N N . ASN A 1 97 ? -2.312 -3.909 -2.884 1.00 39.75 97 ASN A N 1
ATOM 770 C CA . ASN A 1 97 ? -2.648 -5.284 -2.542 1.00 39.75 97 ASN A CA 1
ATOM 771 C C . ASN A 1 97 ? -1.405 -6.176 -2.419 1.00 39.75 97 ASN A C 1
ATOM 773 O O . ASN A 1 97 ? -1.465 -7.169 -1.696 1.00 39.75 97 ASN A O 1
ATOM 777 N N . GLY A 1 98 ? -0.288 -5.815 -3.063 1.00 44.47 98 GLY A N 1
ATOM 778 C CA . GLY A 1 98 ? 0.963 -6.581 -3.020 1.00 44.47 98 GLY A CA 1
ATOM 779 C C . GLY A 1 98 ? 1.911 -6.249 -1.859 1.00 44.47 98 GLY A C 1
ATOM 780 O O . GLY A 1 98 ? 2.761 -7.074 -1.534 1.00 44.47 98 GLY A O 1
ATOM 781 N N . PHE A 1 99 ? 1.772 -5.078 -1.222 1.00 54.94 99 PHE A N 1
ATOM 782 C CA . PHE A 1 99 ? 2.778 -4.537 -0.286 1.00 54.94 99 PHE A CA 1
ATOM 783 C C . PHE A 1 99 ? 2.257 -4.195 1.114 1.00 54.94 99 PHE A C 1
ATOM 785 O O . PHE A 1 99 ? 3.025 -3.678 1.921 1.00 54.94 99 PHE A O 1
ATOM 792 N N . THR A 1 100 ? 0.988 -4.479 1.440 1.00 61.97 100 THR A N 1
ATOM 793 C CA . THR A 1 100 ? 0.477 -4.274 2.808 1.00 61.97 100 THR A CA 1
ATOM 794 C C . THR A 1 100 ? 1.293 -5.153 3.780 1.00 61.97 100 THR A C 1
ATOM 796 O O . THR A 1 100 ? 1.189 -6.381 3.689 1.00 61.97 100 THR A O 1
ATOM 799 N N . PRO A 1 101 ? 2.109 -4.587 4.698 1.00 62.94 101 PRO A N 1
ATOM 800 C CA . PRO A 1 101 ? 2.921 -5.378 5.613 1.00 62.94 101 PRO A CA 1
ATOM 801 C C . PRO A 1 101 ? 2.040 -6.315 6.430 1.00 62.94 101 PRO A C 1
ATOM 803 O O . PRO A 1 101 ? 1.038 -5.896 7.012 1.00 62.94 101 PRO A O 1
ATOM 806 N N . ARG A 1 102 ? 2.413 -7.593 6.465 1.00 68.69 102 ARG A N 1
ATOM 807 C CA . ARG A 1 102 ? 1.663 -8.624 7.176 1.00 68.69 102 ARG A CA 1
ATOM 808 C C . ARG A 1 102 ? 2.299 -8.876 8.532 1.00 68.69 102 ARG A C 1
ATOM 810 O O . ARG A 1 102 ? 3.441 -9.322 8.611 1.00 68.69 102 ARG A O 1
ATOM 817 N N . VAL A 1 103 ? 1.551 -8.620 9.596 1.00 70.50 103 VAL A N 1
ATOM 818 C CA . VAL A 1 103 ? 1.978 -8.855 10.974 1.00 70.50 103 VAL A CA 1
ATOM 819 C C . VAL A 1 103 ? 1.106 -9.950 11.571 1.00 70.50 103 VAL A C 1
ATOM 821 O O . VAL A 1 103 ? -0.115 -9.826 11.667 1.00 70.50 103 VAL A O 1
ATOM 824 N N . MET A 1 104 ? 1.741 -11.040 11.994 1.00 64.88 104 MET A N 1
ATOM 825 C CA . MET A 1 104 ? 1.062 -12.070 12.769 1.00 64.88 104 MET A CA 1
ATOM 826 C C . MET A 1 104 ? 1.044 -11.638 14.233 1.00 64.88 104 MET A C 1
ATOM 828 O O . MET A 1 104 ? 2.094 -11.518 14.867 1.00 64.88 104 MET A O 1
ATOM 832 N N . LEU A 1 105 ? -0.147 -11.380 14.769 1.00 63.44 105 LEU A N 1
ATOM 833 C CA . LEU A 1 105 ? -0.311 -11.014 16.168 1.00 63.44 105 LEU A CA 1
ATOM 834 C C . LEU A 1 105 ? -0.811 -12.228 16.942 1.00 63.44 105 LEU A C 1
ATOM 836 O O . LEU A 1 105 ? -1.974 -12.621 16.839 1.00 63.44 105 LEU A O 1
ATOM 840 N N . ALA A 1 106 ? 0.075 -12.793 17.765 1.00 51.47 106 ALA A N 1
ATOM 841 C CA . ALA A 1 106 ? -0.344 -13.677 18.842 1.00 51.47 106 ALA A CA 1
ATOM 842 C C . ALA A 1 106 ? -1.370 -12.925 19.702 1.00 51.47 106 ALA A C 1
ATOM 844 O O . ALA A 1 106 ? -1.185 -11.737 19.995 1.00 51.47 106 ALA A O 1
ATOM 845 N N . HIS A 1 107 ? -2.445 -13.608 20.105 1.00 46.69 107 HIS A N 1
ATOM 846 C CA . HIS A 1 107 ? -3.652 -13.055 20.752 1.00 46.69 107 HIS A CA 1
ATOM 847 C C . HIS A 1 107 ? -3.386 -12.274 22.072 1.00 46.69 107 HIS A C 1
AT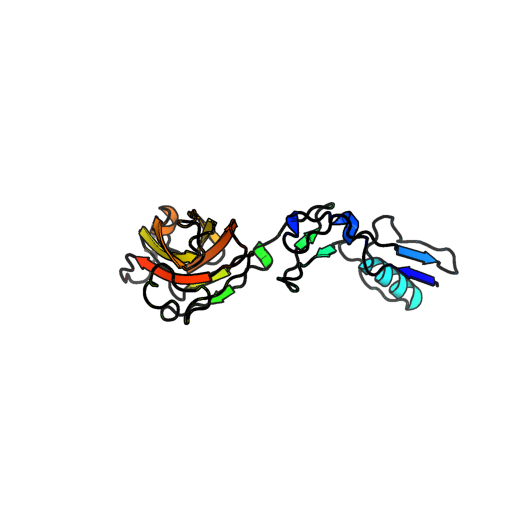OM 849 O O . HIS A 1 107 ? -4.312 -11.775 22.711 1.00 46.69 107 HIS A O 1
ATOM 855 N N . THR A 1 108 ? -2.121 -12.171 22.477 1.00 42.41 108 THR A N 1
ATOM 856 C CA . THR A 1 108 ? -1.569 -11.564 23.690 1.00 42.41 108 THR A CA 1
ATOM 857 C C . THR A 1 108 ? -0.736 -10.291 23.465 1.00 42.41 108 THR A C 1
ATOM 859 O O . THR A 1 108 ? -0.307 -9.707 24.455 1.00 42.41 108 THR A O 1
ATOM 862 N N . LYS A 1 109 ? -0.488 -9.825 22.226 1.00 49.78 109 LYS A N 1
ATOM 863 C CA . LYS A 1 109 ? 0.441 -8.691 21.979 1.00 49.78 109 LYS A CA 1
ATOM 864 C C . LYS A 1 109 ? -0.174 -7.314 21.703 1.00 49.78 109 LYS A C 1
ATOM 866 O O . LYS A 1 109 ? 0.555 -6.334 21.775 1.00 49.78 109 LYS A O 1
ATOM 871 N N . LEU A 1 110 ? -1.484 -7.197 21.490 1.00 53.47 110 LEU A N 1
ATOM 872 C CA . LEU A 1 110 ? -2.173 -5.895 21.461 1.00 53.47 110 LEU A CA 1
ATOM 873 C C . LEU A 1 110 ? -2.954 -5.671 22.764 1.00 53.47 110 LEU A C 1
ATOM 875 O O . LEU A 1 110 ? -4.174 -5.591 22.735 1.00 53.47 110 LEU A O 1
ATOM 879 N N . GLY A 1 111 ? -2.198 -5.649 23.870 1.00 56.41 111 GLY A N 1
ATOM 880 C CA . GLY A 1 111 ? -2.501 -5.297 25.271 1.00 56.41 111 GLY A CA 1
ATOM 881 C C . GLY A 1 111 ? -3.943 -5.070 25.770 1.00 56.41 111 GLY A C 1
ATOM 882 O O . GLY A 1 111 ? -4.905 -5.730 25.390 1.00 56.41 111 GLY A O 1
ATOM 883 N N . GLU A 1 112 ? -4.053 -4.145 26.726 1.00 66.06 112 GLU A N 1
ATOM 884 C CA . GLU A 1 112 ? -5.300 -3.599 27.281 1.00 66.06 112 GLU A CA 1
ATOM 885 C C . GLU A 1 112 ? -5.718 -2.334 26.501 1.00 66.06 112 GLU A C 1
ATOM 887 O O . GLU A 1 112 ? -4.873 -1.739 25.819 1.00 66.06 112 GLU A O 1
ATOM 892 N N . PRO A 1 113 ? -6.991 -1.891 26.579 1.00 71.50 113 PRO A N 1
ATOM 893 C CA . PRO A 1 113 ? -7.420 -0.628 25.982 1.00 71.50 113 PRO A CA 1
ATOM 894 C C . PRO A 1 113 ? -6.474 0.519 26.356 1.00 71.50 113 PRO A C 1
ATOM 896 O O . PRO A 1 113 ? -6.155 0.715 27.531 1.00 71.50 113 PRO A O 1
ATOM 899 N N . LYS A 1 114 ? -6.020 1.284 25.360 1.00 76.50 114 LYS A N 1
ATOM 900 C CA . LYS A 1 114 ? -5.100 2.403 25.595 1.00 76.50 114 LYS A CA 1
ATOM 901 C C . LYS A 1 114 ? -5.848 3.583 26.211 1.00 76.50 114 LYS A C 1
ATOM 903 O O . LYS A 1 114 ? -7.039 3.786 25.957 1.00 76.50 114 LYS A O 1
ATOM 908 N N . LYS A 1 115 ? -5.144 4.383 27.012 1.00 84.50 115 LYS A N 1
ATOM 909 C CA . LYS A 1 115 ? -5.680 5.651 27.514 1.00 84.50 115 LYS A CA 1
ATOM 910 C C . LYS A 1 115 ? -5.886 6.596 26.325 1.00 84.50 115 LYS A C 1
ATOM 912 O O . LYS A 1 115 ? -5.027 6.691 25.453 1.00 84.50 115 LYS A O 1
ATOM 917 N N . GLU A 1 116 ? -7.021 7.288 26.280 1.00 88.06 116 GLU A N 1
ATOM 918 C CA . GLU A 1 116 ? -7.268 8.309 25.255 1.00 88.06 116 GLU A CA 1
ATOM 919 C C . GLU A 1 116 ? -6.146 9.361 25.302 1.00 88.06 116 GLU A C 1
ATOM 921 O O . GLU A 1 116 ? -5.845 9.900 26.370 1.00 88.06 116 GLU A O 1
ATOM 926 N N . GLY A 1 117 ? -5.514 9.634 24.162 1.00 85.69 117 GLY A N 1
ATOM 927 C CA . GLY A 1 117 ? -4.387 10.567 24.074 1.00 85.69 117 GLY A CA 1
ATOM 928 C C . GLY A 1 117 ? -3.012 9.934 24.234 1.00 85.69 117 GLY A C 1
ATOM 929 O O . GLY A 1 117 ? -2.033 10.671 24.237 1.00 85.69 117 GLY A O 1
ATOM 930 N N . SER A 1 118 ? -2.906 8.608 24.373 1.00 86.81 118 SER A N 1
ATOM 931 C CA . SER A 1 118 ? -1.600 7.943 24.421 1.00 86.81 118 SER A CA 1
ATOM 932 C C . SER A 1 118 ? -0.750 8.273 23.179 1.00 86.81 118 SER A C 1
ATOM 934 O O . SER A 1 118 ? -1.293 8.237 22.070 1.00 86.81 118 SER A O 1
ATOM 936 N N . PRO A 1 119 ? 0.563 8.541 23.347 1.00 89.19 119 PRO A N 1
ATOM 937 C CA . PRO A 1 119 ? 1.485 8.755 22.231 1.00 89.19 119 PRO A CA 1
ATOM 938 C C . PRO A 1 119 ? 1.470 7.585 21.247 1.00 89.19 119 PRO A C 1
ATOM 940 O O . PRO A 1 119 ? 1.267 6.436 21.653 1.00 89.19 119 PRO A O 1
ATOM 943 N N . LEU A 1 120 ? 1.695 7.865 19.963 1.00 83.44 120 LEU A N 1
ATOM 944 C CA . LEU A 1 120 ? 1.684 6.841 18.913 1.00 83.44 120 LEU A CA 1
ATOM 945 C C . LEU A 1 120 ? 2.818 5.823 19.084 1.00 83.44 120 LEU A C 1
ATOM 947 O O . LEU A 1 120 ? 2.620 4.639 18.822 1.00 83.44 120 LEU A O 1
ATOM 951 N N . ASP A 1 121 ? 3.965 6.263 19.593 1.00 84.38 121 ASP A N 1
ATOM 952 C CA . ASP A 1 121 ? 5.176 5.475 19.843 1.00 84.38 121 ASP A CA 1
ATOM 953 C C . ASP A 1 121 ? 5.213 4.797 21.225 1.00 84.38 121 ASP A C 1
ATOM 955 O O . ASP A 1 121 ? 6.202 4.149 21.571 1.00 84.38 121 ASP A O 1
ATOM 959 N N . ALA A 1 122 ? 4.141 4.906 22.017 1.00 85.25 122 ALA A N 1
ATOM 960 C CA . ALA A 1 122 ? 4.069 4.272 23.328 1.00 85.25 122 ALA A CA 1
ATOM 961 C C . ALA A 1 122 ? 4.208 2.740 23.244 1.00 85.25 122 ALA A C 1
ATOM 963 O O . ALA A 1 122 ? 3.755 2.095 22.294 1.00 85.25 122 ALA A O 1
ATOM 964 N N . GLU A 1 123 ? 4.781 2.140 24.291 1.00 82.25 123 GLU A N 1
ATOM 965 C CA . GLU A 1 123 ? 5.037 0.699 24.351 1.00 82.25 123 GLU A CA 1
ATOM 966 C C . GLU A 1 123 ? 3.780 -0.136 24.039 1.00 82.25 123 GLU A C 1
ATOM 968 O O . GLU A 1 123 ? 2.671 0.113 24.533 1.00 82.25 123 GLU A O 1
ATOM 973 N N . GLY A 1 124 ? 3.957 -1.149 23.189 1.00 77.62 124 GLY A N 1
ATOM 974 C CA . GLY A 1 124 ? 2.890 -2.044 22.745 1.00 77.62 124 GLY A CA 1
ATOM 975 C C . GLY A 1 124 ? 1.992 -1.473 21.646 1.00 77.62 124 GLY A C 1
ATOM 976 O O . GLY A 1 124 ? 1.025 -2.136 21.282 1.00 77.62 124 GLY A O 1
ATOM 977 N N . ASN A 1 125 ? 2.278 -0.278 21.125 1.00 85.81 125 ASN A N 1
ATOM 978 C CA . ASN A 1 125 ? 1.672 0.196 19.887 1.00 85.81 125 ASN A CA 1
ATOM 979 C C . ASN A 1 125 ? 2.461 -0.312 18.678 1.00 85.81 125 ASN A C 1
ATOM 981 O O . ASN A 1 125 ? 3.688 -0.411 18.697 1.00 85.81 125 ASN A O 1
ATOM 985 N N . LEU A 1 126 ? 1.742 -0.593 17.600 1.00 84.62 126 LEU A N 1
ATOM 986 C CA . LEU A 1 126 ? 2.307 -0.876 16.294 1.00 84.62 126 LEU A CA 1
ATOM 987 C C . LEU A 1 126 ? 2.240 0.397 15.450 1.00 84.62 126 LEU A C 1
ATOM 989 O O . LEU A 1 126 ? 1.149 0.800 15.051 1.00 84.62 126 LEU A O 1
ATOM 993 N N . LYS A 1 127 ? 3.390 1.012 15.157 1.00 85.06 127 LYS A N 1
ATOM 994 C CA . LYS A 1 127 ? 3.468 2.083 14.155 1.00 85.06 127 LYS A CA 1
ATOM 995 C C . LYS A 1 127 ? 3.210 1.476 12.773 1.00 85.06 127 LYS A C 1
ATOM 997 O O . LYS A 1 127 ? 3.788 0.437 12.450 1.00 85.06 127 LYS A O 1
ATOM 1002 N N . ILE A 1 128 ? 2.323 2.082 11.988 1.00 80.25 128 ILE A N 1
ATOM 1003 C CA . ILE A 1 128 ? 1.945 1.581 10.658 1.00 80.25 128 ILE A CA 1
ATOM 1004 C C . ILE A 1 128 ? 2.269 2.616 9.581 1.00 80.25 128 ILE A C 1
ATOM 1006 O O . ILE A 1 128 ? 2.396 3.805 9.856 1.00 80.25 128 ILE A O 1
ATOM 1010 N N . MET A 1 129 ? 2.427 2.145 8.349 1.00 74.81 129 MET A N 1
ATOM 1011 C CA . MET A 1 129 ? 2.717 2.989 7.188 1.00 74.81 129 MET A CA 1
ATOM 1012 C C . MET A 1 129 ? 1.408 3.442 6.525 1.00 74.81 129 MET A C 1
ATOM 1014 O O . MET A 1 129 ? 0.352 2.855 6.765 1.00 74.81 129 MET A O 1
ATOM 1018 N N . ALA A 1 130 ? 1.471 4.436 5.634 1.00 74.50 130 ALA A N 1
ATOM 1019 C CA . ALA A 1 130 ? 0.304 4.925 4.882 1.00 74.50 130 ALA A CA 1
ATOM 1020 C C . ALA A 1 130 ? -0.396 3.827 4.054 1.00 74.50 130 ALA A C 1
ATOM 1022 O O . ALA A 1 130 ? -1.599 3.877 3.823 1.00 74.50 130 ALA A O 1
ATOM 1023 N N . VAL A 1 131 ? 0.347 2.789 3.663 1.00 66.25 131 VAL A N 1
ATOM 1024 C CA . VAL A 1 131 ? -0.178 1.606 2.957 1.00 66.25 131 VAL A CA 1
ATOM 1025 C C . VAL A 1 131 ? -0.964 0.649 3.842 1.00 66.25 131 VAL A C 1
ATOM 1027 O O . VAL A 1 131 ? -1.519 -0.333 3.354 1.00 66.25 131 VAL A O 1
ATOM 1030 N N . GLY A 1 132 ? -1.020 0.930 5.139 1.00 82.12 132 GLY A N 1
ATOM 1031 C CA . GLY A 1 132 ? -1.720 0.130 6.116 1.00 82.12 132 GLY A CA 1
ATOM 1032 C C . GLY A 1 132 ? -0.920 -1.051 6.640 1.00 82.12 132 GLY A C 1
ATOM 1033 O O . GLY A 1 132 ? 0.301 -1.122 6.515 1.00 82.12 132 GLY A O 1
ATOM 1034 N N . VAL A 1 133 ? -1.636 -1.972 7.273 1.00 86.44 133 VAL A N 1
ATOM 1035 C CA . VAL A 1 133 ? -1.109 -3.226 7.817 1.00 86.44 133 VAL A CA 1
ATOM 1036 C C . VAL A 1 133 ? -2.173 -4.312 7.709 1.00 86.44 133 VAL A C 1
ATOM 1038 O O . VAL A 1 133 ? -3.358 -4.041 7.911 1.00 86.44 133 VAL A O 1
ATOM 1041 N N . GLU A 1 134 ? -1.765 -5.543 7.417 1.00 89.31 134 GLU A N 1
ATOM 1042 C CA . GLU A 1 134 ? -2.596 -6.730 7.583 1.00 89.31 134 GLU A C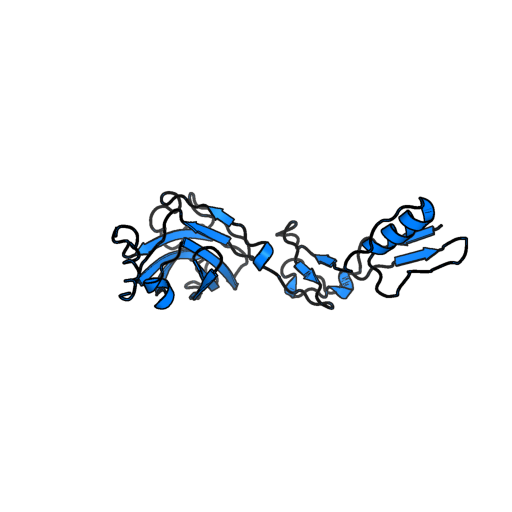A 1
ATOM 1043 C C . GLU A 1 134 ? -2.232 -7.399 8.903 1.00 89.31 134 GLU A C 1
ATOM 1045 O O . GLU A 1 134 ? -1.100 -7.835 9.110 1.00 89.31 134 GLU A O 1
ATOM 1050 N N . ILE A 1 135 ? -3.214 -7.511 9.786 1.00 87.38 135 ILE A N 1
ATOM 1051 C CA . ILE A 1 135 ? -3.101 -8.231 11.044 1.00 87.38 135 ILE A CA 1
ATOM 1052 C C . ILE A 1 135 ? -3.734 -9.600 10.868 1.00 87.38 135 ILE A C 1
ATOM 1054 O O . ILE A 1 135 ? -4.917 -9.695 10.552 1.00 87.38 135 ILE A O 1
ATOM 1058 N N . VAL A 1 136 ? -2.955 -10.649 11.113 1.00 85.62 136 VAL A N 1
ATOM 1059 C CA . VAL A 1 136 ? -3.428 -12.037 11.074 1.00 85.62 136 VAL A CA 1
ATOM 1060 C C . VAL A 1 136 ? -3.622 -12.540 12.495 1.00 85.62 136 VAL A C 1
ATOM 1062 O O . VAL A 1 136 ? -2.708 -12.450 13.320 1.00 85.62 136 VAL A O 1
ATOM 1065 N N . PHE A 1 137 ? -4.800 -13.093 12.764 1.00 84.81 137 PHE A N 1
ATOM 1066 C CA . PHE A 1 137 ? -5.152 -13.702 14.037 1.00 84.81 137 PHE A CA 1
ATOM 1067 C C . PHE A 1 137 ? -4.929 -15.216 13.981 1.00 84.81 137 PHE A C 1
ATOM 1069 O O . PHE A 1 137 ? -5.307 -15.882 13.023 1.00 84.81 137 PHE A O 1
ATOM 1076 N N . GLU A 1 138 ? -4.377 -15.788 15.051 1.00 80.12 138 GLU A N 1
ATOM 1077 C CA . GLU A 1 138 ? -4.160 -17.243 15.163 1.00 80.12 138 GLU A CA 1
ATOM 1078 C C . GLU A 1 138 ? -5.461 -18.061 15.166 1.00 80.12 138 GLU A C 1
ATOM 1080 O O . GLU A 1 138 ? -5.452 -19.272 14.950 1.00 80.12 138 GLU A O 1
ATOM 1085 N N . LYS A 1 139 ? -6.587 -17.416 15.483 1.00 83.88 139 LYS A N 1
ATOM 1086 C CA . LYS A 1 139 ? -7.898 -18.049 15.618 1.00 83.88 139 LYS A CA 1
ATOM 1087 C C . LYS A 1 139 ? -8.932 -17.235 14.863 1.00 83.88 139 LYS A C 1
ATOM 1089 O O . LYS A 1 139 ? -8.886 -16.008 14.870 1.00 83.88 139 LYS A O 1
ATOM 1094 N N . LEU A 1 140 ? -9.919 -17.934 14.309 1.00 88.00 140 LEU A N 1
ATOM 1095 C CA . LEU A 1 140 ? -11.101 -17.311 13.732 1.00 88.00 140 LEU A CA 1
ATOM 1096 C C . LEU A 1 140 ? -11.852 -16.520 14.814 1.00 88.00 140 LEU A C 1
ATOM 1098 O O . LEU A 1 140 ? -12.347 -17.091 15.790 1.00 88.00 140 LEU A O 1
ATOM 1102 N N . LEU A 1 141 ? -11.960 -15.210 14.628 1.00 87.75 141 LEU A N 1
ATOM 1103 C CA . LEU A 1 141 ? -12.685 -14.314 15.514 1.00 87.75 141 LEU A CA 1
ATOM 1104 C C . LEU A 1 141 ? -14.137 -14.170 15.061 1.00 87.75 141 LEU A C 1
ATOM 1106 O O . LEU A 1 141 ? -14.449 -14.092 13.872 1.00 87.75 141 LEU A O 1
ATOM 1110 N N . ARG A 1 142 ? -15.045 -14.109 16.037 1.00 86.19 142 ARG A N 1
ATOM 1111 C CA . ARG A 1 142 ? -16.474 -13.851 15.833 1.00 86.19 142 ARG A CA 1
ATOM 1112 C C . ARG A 1 142 ? -16.961 -12.883 16.897 1.00 86.19 142 ARG A C 1
ATOM 1114 O O . ARG A 1 142 ? -16.671 -13.059 18.079 1.00 86.19 142 ARG A O 1
ATOM 1121 N N . GLY A 1 143 ? -17.690 -11.864 16.467 1.00 86.00 143 GLY A N 1
ATOM 1122 C CA . GLY A 1 143 ? -18.162 -10.811 17.349 1.00 86.00 143 GLY A CA 1
ATOM 1123 C C . GLY A 1 143 ? -18.927 -9.743 16.593 1.00 86.00 143 GLY A C 1
ATOM 1124 O O . GLY A 1 143 ? -18.654 -9.509 15.421 1.00 86.00 143 GLY A O 1
ATOM 1125 N N . LYS A 1 144 ? -19.885 -9.104 17.269 1.00 91.25 144 LYS A N 1
ATOM 1126 C CA . LYS A 1 144 ? -20.673 -8.002 16.689 1.00 91.25 144 LYS A CA 1
ATOM 1127 C C . LYS A 1 144 ? -19.943 -6.665 16.752 1.00 91.25 144 LYS A C 1
ATOM 1129 O O . LYS A 1 144 ? -20.232 -5.779 15.957 1.00 91.25 144 LYS A O 1
ATOM 1134 N N . LEU A 1 145 ? -19.021 -6.513 17.705 1.00 92.00 145 LEU A N 1
ATOM 1135 C CA . LEU A 1 145 ? -18.232 -5.296 17.866 1.00 92.00 145 LEU A CA 1
ATOM 1136 C C . LEU A 1 145 ? -16.747 -5.628 17.888 1.00 92.00 145 LEU A C 1
ATOM 1138 O O . LEU A 1 145 ? -16.328 -6.565 18.575 1.00 92.00 145 LEU A O 1
ATOM 1142 N N . LEU A 1 146 ? -15.968 -4.794 17.214 1.00 92.12 146 LEU A N 1
ATOM 1143 C CA . LEU A 1 146 ? -14.518 -4.754 17.281 1.00 92.12 146 LEU A CA 1
ATOM 1144 C C . LEU A 1 146 ? -14.109 -3.489 18.039 1.00 92.12 146 LEU A C 1
ATOM 1146 O O . LEU A 1 146 ? -14.483 -2.382 17.658 1.00 92.12 146 LEU A O 1
ATOM 1150 N N . LYS A 1 147 ? -13.354 -3.646 19.122 1.00 92.25 147 LYS A N 1
ATOM 1151 C CA . LYS A 1 147 ? -12.696 -2.534 19.806 1.00 92.25 147 LYS A CA 1
ATOM 1152 C C . LYS A 1 147 ? -11.299 -2.372 19.230 1.00 92.25 147 LYS A C 1
ATOM 1154 O O . LYS A 1 147 ? -10.577 -3.364 19.153 1.00 92.25 147 LYS A O 1
ATOM 1159 N N . ILE A 1 148 ? -10.935 -1.156 18.843 1.00 92.56 148 ILE A N 1
ATOM 1160 C CA . ILE A 1 148 ? -9.621 -0.853 18.274 1.00 92.56 148 ILE A CA 1
ATOM 1161 C C . ILE A 1 148 ? -9.122 0.524 18.720 1.00 92.56 148 ILE A C 1
ATOM 1163 O O . ILE A 1 148 ? -9.931 1.442 18.819 1.00 92.56 148 ILE A O 1
ATOM 1167 N N . SER A 1 149 ? -7.825 0.687 18.985 1.00 93.50 149 SER A N 1
ATOM 1168 C CA . SER A 1 149 ? -7.211 2.010 19.190 1.00 93.50 149 SER A CA 1
ATOM 1169 C C . SER A 1 149 ? -6.413 2.427 17.958 1.00 93.50 149 SER A C 1
ATOM 1171 O O . SER A 1 149 ? -5.511 1.691 17.558 1.00 93.50 149 SER A O 1
ATOM 1173 N N . LEU A 1 150 ? -6.737 3.590 17.394 1.00 94.56 150 LEU A N 1
ATOM 1174 C CA . LEU A 1 150 ? -6.103 4.193 16.208 1.00 94.56 150 LEU A CA 1
ATOM 1175 C C . LEU A 1 150 ? -5.786 5.661 16.497 1.00 94.56 150 LEU A C 1
ATOM 1177 O O . LEU A 1 150 ? -6.316 6.190 17.479 1.00 94.56 150 LEU A O 1
ATOM 1181 N N . ASP A 1 151 ? -4.980 6.329 15.672 1.00 93.94 151 ASP A N 1
ATOM 1182 C CA . ASP A 1 151 ? -4.772 7.767 15.852 1.00 93.94 151 ASP A CA 1
ATOM 1183 C C . ASP A 1 151 ? -6.109 8.530 15.741 1.00 93.94 151 ASP A C 1
ATOM 1185 O O . ASP A 1 151 ? -7.032 8.169 15.001 1.00 93.94 151 ASP A O 1
ATOM 1189 N N . GLY A 1 152 ? -6.271 9.539 16.586 1.00 93.88 152 GLY A N 1
ATOM 1190 C CA . GLY A 1 152 ? -7.496 10.296 16.742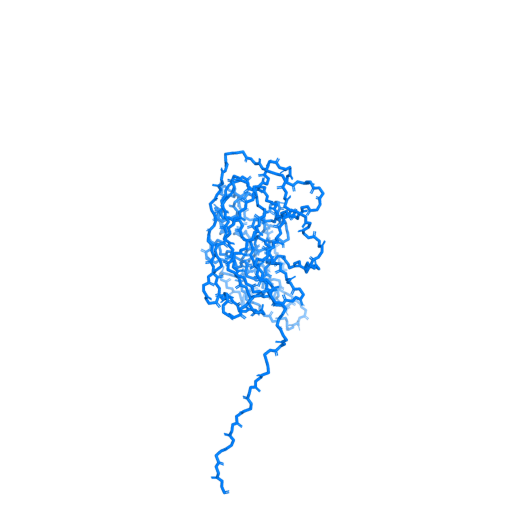 1.00 93.88 152 GLY A CA 1
ATOM 1191 C C . GLY A 1 152 ? -7.769 11.274 15.610 1.00 93.88 152 GLY A C 1
ATOM 1192 O O . GLY A 1 152 ? -8.940 11.573 15.383 1.00 93.88 152 GLY A O 1
ATOM 1193 N N . ASN A 1 153 ? -6.742 11.794 14.948 1.00 91.31 153 ASN A N 1
ATOM 1194 C CA . ASN A 1 153 ? -6.855 12.815 13.902 1.00 91.31 153 ASN A CA 1
ATOM 1195 C C . ASN A 1 153 ? -6.856 12.262 12.473 1.00 91.31 153 ASN A C 1
ATOM 1197 O O . ASN A 1 153 ? -7.015 13.043 11.535 1.00 91.31 153 ASN A O 1
ATOM 1201 N N . ASP A 1 154 ? -6.781 10.942 12.315 1.00 91.12 154 ASP A N 1
ATOM 1202 C CA . ASP A 1 154 ? -6.821 10.284 11.014 1.00 91.12 154 ASP A CA 1
ATOM 1203 C C . ASP A 1 154 ? -8.140 9.555 10.741 1.00 91.12 154 ASP A C 1
ATOM 1205 O O . ASP A 1 154 ? -8.846 9.077 11.636 1.00 91.12 154 ASP A O 1
ATOM 1209 N N . ASP A 1 155 ? -8.425 9.395 9.452 1.00 89.56 155 ASP A N 1
ATOM 1210 C CA . ASP A 1 155 ? -9.490 8.539 8.945 1.00 89.56 155 ASP A CA 1
ATOM 1211 C C . ASP A 1 155 ? -8.928 7.172 8.548 1.00 89.56 155 ASP A C 1
ATOM 1213 O O . ASP A 1 155 ? -7.859 7.081 7.945 1.00 89.56 155 ASP A O 1
ATOM 1217 N N . TYR A 1 156 ? -9.695 6.100 8.750 1.00 92.94 156 TYR A N 1
ATOM 1218 C CA . TYR A 1 156 ? -9.263 4.737 8.427 1.00 92.94 156 TYR A CA 1
ATOM 1219 C C . TYR A 1 156 ? -10.311 3.942 7.644 1.00 92.94 156 TYR A C 1
ATOM 1221 O O . TYR A 1 156 ? -11.520 4.143 7.771 1.00 92.94 156 TYR A O 1
ATOM 1229 N N . ARG A 1 157 ? -9.852 2.949 6.882 1.00 93.06 157 ARG A N 1
ATOM 1230 C CA . ARG A 1 157 ? -10.664 1.880 6.297 1.00 93.06 157 ARG A CA 1
ATOM 1231 C C . ARG A 1 157 ? -10.195 0.538 6.849 1.00 93.06 157 ARG A C 1
ATOM 1233 O O . ARG A 1 157 ? -9.044 0.155 6.672 1.00 93.06 157 ARG A O 1
ATOM 1240 N N . LEU A 1 158 ? -11.112 -0.179 7.484 1.00 94.56 158 LEU A N 1
ATOM 1241 C CA . LEU A 1 158 ? -10.927 -1.546 7.947 1.00 94.56 158 LEU A CA 1
ATOM 1242 C C . LEU A 1 158 ? -11.495 -2.525 6.929 1.00 94.56 158 LEU A C 1
ATOM 1244 O O . LEU A 1 158 ? -12.629 -2.359 6.484 1.00 94.56 158 LEU A O 1
ATOM 1248 N N . GLU A 1 159 ? -10.739 -3.562 6.609 1.00 93.88 159 GLU A N 1
ATOM 1249 C CA . GLU A 1 159 ? -11.156 -4.654 5.738 1.00 93.88 159 GLU A CA 1
ATOM 1250 C C . GLU A 1 159 ? -10.969 -5.991 6.467 1.00 93.88 159 GLU A C 1
ATOM 1252 O O . GLU A 1 159 ? -9.877 -6.329 6.919 1.00 93.88 159 GLU A O 1
ATOM 1257 N N . PHE A 1 160 ? -12.064 -6.730 6.628 1.00 94.62 160 PHE A N 1
ATOM 1258 C CA . PHE A 1 160 ? -12.113 -8.002 7.341 1.00 94.62 160 PHE A CA 1
ATOM 1259 C C . PHE A 1 160 ? -11.846 -9.151 6.374 1.00 94.62 160 PHE A C 1
ATOM 1261 O O . PHE A 1 160 ? -12.472 -9.223 5.313 1.00 94.62 160 PHE A O 1
ATOM 1268 N N . LEU A 1 161 ? -10.961 -10.064 6.768 1.00 93.81 161 LEU A N 1
ATOM 1269 C CA . LEU A 1 161 ? -10.514 -11.174 5.935 1.00 93.81 161 LEU A CA 1
ATOM 1270 C C . LEU A 1 161 ? -10.920 -12.531 6.513 1.00 93.81 161 LEU A C 1
ATOM 1272 O O . LEU A 1 161 ? -10.890 -12.734 7.728 1.00 93.81 161 LEU A O 1
ATOM 1276 N N . LEU A 1 162 ? -11.250 -13.463 5.621 1.00 93.12 162 LEU A N 1
ATOM 1277 C CA . LEU A 1 162 ? -11.278 -14.896 5.898 1.00 93.12 162 LEU A CA 1
ATOM 1278 C C . LEU A 1 162 ? -10.300 -15.594 4.947 1.00 93.12 162 LEU A C 1
ATOM 1280 O O . LEU A 1 162 ? -10.560 -15.735 3.748 1.00 93.12 162 LEU A O 1
ATOM 1284 N N . GLY A 1 163 ? -9.140 -15.987 5.462 1.00 89.38 163 GLY A N 1
ATOM 1285 C CA . GLY A 1 163 ? -7.998 -16.383 4.650 1.00 89.38 163 GLY A CA 1
ATOM 1286 C C . GLY A 1 163 ? -7.520 -15.219 3.779 1.00 89.38 163 GLY A C 1
ATOM 1287 O O . GLY A 1 163 ? -6.976 -14.240 4.278 1.00 89.38 163 GLY A O 1
ATOM 1288 N N . LYS A 1 164 ? -7.707 -15.336 2.459 1.00 85.50 164 LYS A N 1
ATOM 1289 C CA . LYS A 1 164 ? -7.372 -14.282 1.480 1.00 85.50 164 LYS A CA 1
ATOM 1290 C C . LYS A 1 164 ? -8.595 -13.498 0.990 1.00 85.50 164 LYS A C 1
ATOM 1292 O O . LYS A 1 164 ? -8.444 -12.563 0.211 1.00 85.50 164 LYS A O 1
ATOM 1297 N N . GLU A 1 165 ? -9.798 -13.906 1.386 1.00 88.62 165 GLU A N 1
ATOM 1298 C CA . GLU A 1 165 ? -11.047 -13.314 0.913 1.00 88.62 165 GLU A CA 1
ATOM 1299 C C . GLU A 1 165 ? -11.417 -12.096 1.763 1.00 88.62 165 GLU A C 1
ATOM 1301 O O . GLU A 1 165 ? -11.503 -12.200 2.986 1.00 88.62 165 GLU A O 1
ATOM 1306 N N . SER A 1 166 ? -11.688 -10.964 1.112 1.00 90.50 166 SER A N 1
ATOM 1307 C CA . SER A 1 166 ? -12.320 -9.806 1.744 1.00 90.50 166 SER A CA 1
ATOM 1308 C C . SER A 1 166 ? -13.810 -10.055 1.927 1.00 90.50 166 SER A C 1
ATOM 1310 O O . SER A 1 166 ? -14.535 -10.275 0.959 1.00 90.50 166 SER A O 1
ATOM 1312 N N . ILE A 1 167 ? -14.271 -10.038 3.175 1.00 92.81 167 ILE A N 1
ATOM 1313 C CA . ILE A 1 167 ? -15.647 -10.409 3.540 1.00 92.81 167 ILE A CA 1
ATOM 1314 C C . ILE A 1 167 ? -16.435 -9.261 4.181 1.00 92.81 167 ILE A C 1
ATOM 1316 O O . ILE A 1 167 ? -17.607 -9.426 4.527 1.00 92.81 167 ILE A O 1
ATOM 1320 N N . GLY A 1 168 ? -15.817 -8.090 4.338 1.00 90.25 168 GLY A N 1
ATOM 1321 C CA . GLY A 1 168 ? -16.494 -6.884 4.798 1.00 90.25 168 GLY A CA 1
ATOM 1322 C C . GLY A 1 168 ? -15.551 -5.702 4.963 1.00 90.25 168 GLY A C 1
ATOM 1323 O O . GLY A 1 168 ? -14.369 -5.869 5.246 1.00 90.25 168 GLY A O 1
ATOM 1324 N N . VAL A 1 169 ? -16.092 -4.493 4.821 1.00 91.81 169 VAL A N 1
ATOM 1325 C CA . VAL A 1 169 ? -15.332 -3.241 4.917 1.00 91.81 169 VAL A CA 1
ATOM 1326 C C . VAL A 1 169 ? -16.076 -2.254 5.809 1.00 91.81 169 VAL A C 1
ATOM 1328 O O . VAL A 1 169 ? -17.297 -2.130 5.720 1.00 91.81 169 VAL A O 1
ATOM 1331 N N . VAL A 1 170 ? -15.344 -1.525 6.652 1.00 92.75 170 VAL A N 1
ATOM 1332 C CA . VAL A 1 170 ? -15.875 -0.433 7.477 1.00 92.75 170 VAL A CA 1
ATOM 1333 C C . VAL A 1 170 ? -14.961 0.784 7.380 1.00 92.75 170 VAL A C 1
ATOM 1335 O O . VAL A 1 170 ? -13.743 0.655 7.420 1.00 92.75 170 VAL A O 1
ATOM 1338 N N . LYS A 1 171 ? -15.540 1.981 7.268 1.00 92.31 171 LYS A N 1
ATOM 1339 C CA . LYS A 1 171 ? -14.800 3.248 7.336 1.00 92.31 171 LYS A CA 1
ATOM 1340 C C . LYS A 1 171 ? -14.926 3.848 8.735 1.00 92.31 171 LYS A C 1
ATOM 1342 O O . LYS A 1 171 ? -16.005 3.823 9.322 1.00 92.31 171 LYS A O 1
ATOM 1347 N N . ILE A 1 172 ? -13.835 4.398 9.245 1.00 94.06 172 ILE A N 1
ATOM 1348 C CA . ILE A 1 172 ? -13.725 5.064 10.541 1.00 94.06 172 ILE A CA 1
ATOM 1349 C C . ILE A 1 172 ? -13.302 6.504 10.280 1.00 94.06 172 ILE A C 1
ATOM 1351 O O . ILE A 1 172 ? -12.390 6.748 9.495 1.00 94.06 172 ILE A O 1
ATOM 1355 N N . LYS A 1 173 ? -13.977 7.443 10.939 1.00 93.88 173 LYS A N 1
ATOM 1356 C CA . LYS A 1 173 ? -13.605 8.856 10.926 1.00 93.88 173 LYS A CA 1
ATOM 1357 C C . LYS A 1 173 ? -12.821 9.218 12.175 1.00 93.88 173 LYS A C 1
ATOM 1359 O O . LYS A 1 173 ? -13.175 8.736 13.257 1.00 93.88 173 LYS A O 1
ATOM 1364 N N . GLY A 1 174 ? -11.826 10.084 12.015 1.00 92.12 174 GLY A N 1
ATOM 1365 C CA . GLY A 1 174 ? -11.074 10.657 13.123 1.00 92.12 174 GLY A CA 1
ATOM 1366 C C . GLY A 1 174 ? -12.002 11.305 14.153 1.00 92.12 174 GLY A C 1
ATOM 1367 O O . GLY A 1 174 ? -13.028 11.907 13.823 1.00 92.12 174 GLY A O 1
ATOM 1368 N N . LYS A 1 175 ? -11.662 11.148 15.432 1.00 92.88 175 LYS A N 1
ATOM 1369 C CA . LYS A 1 175 ? -12.414 11.674 16.585 1.00 92.88 175 LYS A CA 1
ATOM 1370 C C . LYS A 1 175 ? -11.812 12.937 17.196 1.00 92.88 175 LYS A C 1
ATOM 1372 O O . LYS A 1 175 ? -12.399 13.502 18.118 1.00 92.88 175 LYS A O 1
ATOM 1377 N N . SER A 1 176 ? -10.630 13.356 16.766 1.00 90.25 176 SER A N 1
ATOM 1378 C CA . SER A 1 176 ? -9.894 14.460 17.373 1.00 90.25 176 SER A CA 1
ATOM 1379 C C . SER A 1 176 ? -9.214 15.319 16.318 1.00 90.25 176 SER A C 1
ATOM 1381 O O . SER A 1 176 ? -8.983 14.880 15.204 1.00 90.25 176 SER A O 1
ATOM 1383 N N . LYS A 1 177 ? -8.892 16.562 16.680 1.00 87.44 177 LYS A N 1
ATOM 1384 C CA . LYS A 1 177 ? -8.010 17.420 15.875 1.00 87.44 177 LYS A CA 1
ATOM 1385 C C . LYS A 1 177 ? -6.531 17.212 16.208 1.00 87.44 177 LYS A C 1
ATOM 1387 O O . LYS A 1 177 ? -5.678 17.631 15.441 1.00 87.44 177 LYS A O 1
ATOM 1392 N N . ASN A 1 178 ? -6.254 16.596 17.356 1.00 88.62 178 ASN A N 1
ATOM 1393 C CA . ASN A 1 178 ? -4.907 16.354 17.849 1.00 88.62 178 ASN A CA 1
ATOM 1394 C C . ASN A 1 178 ? -4.560 14.879 17.651 1.00 88.62 178 ASN A C 1
ATOM 1396 O O . ASN A 1 178 ? -5.425 14.029 17.895 1.00 88.62 178 ASN A O 1
ATOM 1400 N N . SER A 1 179 ? -3.303 14.609 17.302 1.00 89.69 179 SER A N 1
ATOM 1401 C CA . SER A 1 179 ? -2.756 13.253 17.266 1.00 89.69 179 SER A CA 1
ATOM 1402 C C . SER A 1 179 ? -2.777 12.595 18.660 1.00 89.69 179 SER A C 1
ATOM 1404 O O . SER A 1 179 ? -2.998 13.233 19.704 1.00 89.69 179 SER A O 1
ATOM 1406 N N . GLY A 1 180 ? -2.608 11.281 18.670 1.00 91.81 180 GLY A N 1
ATOM 1407 C CA . GLY A 1 180 ? -2.619 10.394 19.815 1.00 91.81 180 GLY A CA 1
ATOM 1408 C C . GLY A 1 180 ? -3.781 9.412 19.744 1.00 91.81 180 GLY A C 1
ATOM 1409 O O . GLY A 1 180 ? -4.894 9.743 19.323 1.00 91.81 180 GLY A O 1
ATOM 1410 N N . LEU A 1 181 ? -3.554 8.207 20.264 1.00 92.56 181 LEU A N 1
ATOM 1411 C CA . LEU A 1 181 ? -4.509 7.114 20.143 1.00 92.56 181 LEU A CA 1
ATOM 1412 C C . LEU A 1 181 ? -5.877 7.448 20.755 1.00 92.56 181 LEU A C 1
ATOM 1414 O O . LEU A 1 181 ? -5.992 8.061 21.824 1.00 92.56 181 LEU A O 1
ATOM 1418 N N . ARG A 1 182 ? -6.930 7.004 20.073 1.00 94.38 182 ARG A N 1
ATOM 1419 C CA . ARG A 1 182 ? -8.325 7.042 20.515 1.00 94.38 182 ARG A CA 1
ATOM 1420 C C . ARG A 1 182 ? -8.948 5.665 20.400 1.00 94.38 182 ARG A C 1
ATOM 1422 O O . ARG A 1 182 ? -8.638 4.923 19.469 1.00 94.38 182 ARG A O 1
ATOM 1429 N N . ASN A 1 183 ? -9.851 5.317 21.314 1.00 93.25 183 ASN A N 1
ATOM 1430 C CA . ASN A 1 183 ? -10.567 4.050 21.229 1.00 93.25 183 ASN A CA 1
ATOM 1431 C C . ASN A 1 183 ? -11.801 4.163 20.326 1.00 93.25 183 ASN A C 1
ATOM 1433 O O . ASN A 1 183 ? -12.644 5.061 20.437 1.00 93.25 183 ASN A O 1
ATOM 1437 N N . TYR A 1 184 ? -11.950 3.182 19.450 1.00 94.12 184 TYR A N 1
ATOM 1438 C CA . TYR A 1 184 ? -13.065 3.011 18.537 1.00 94.12 184 TYR A CA 1
ATOM 1439 C C . TYR A 1 184 ? -13.802 1.720 18.871 1.00 94.12 184 TYR A C 1
ATOM 1441 O O . TYR A 1 184 ? -13.203 0.698 19.203 1.00 94.12 184 TYR A O 1
ATOM 1449 N N . VAL A 1 185 ? -15.127 1.781 18.771 1.00 94.06 185 VAL A N 1
ATOM 1450 C CA . VAL A 1 185 ? -16.004 0.612 18.803 1.00 94.06 185 VAL A CA 1
ATOM 1451 C C . VAL A 1 185 ? -16.651 0.540 17.434 1.00 94.06 185 VAL A C 1
ATOM 1453 O O . VAL A 1 185 ? -17.377 1.448 17.037 1.00 94.06 185 VAL A O 1
ATOM 1456 N N . VAL A 1 186 ? -16.331 -0.513 16.699 1.00 94.69 186 VAL A N 1
ATOM 1457 C CA . VAL A 1 186 ? -16.711 -0.702 15.305 1.00 94.69 186 VAL A CA 1
ATOM 1458 C C . VAL A 1 186 ? -17.764 -1.795 15.238 1.00 94.69 186 VAL A C 1
ATOM 1460 O O . VAL A 1 186 ? -17.534 -2.900 15.728 1.00 94.69 186 VAL A O 1
ATOM 1463 N N . ASN A 1 187 ? -18.903 -1.499 14.614 1.00 94.62 187 ASN A N 1
ATOM 1464 C CA . ASN A 1 187 ? -19.894 -2.519 14.288 1.00 94.62 187 ASN A CA 1
ATOM 1465 C C . ASN A 1 187 ? -19.331 -3.420 13.187 1.00 94.62 187 ASN A C 1
ATOM 1467 O O . ASN A 1 187 ? -19.014 -2.953 12.093 1.00 94.62 187 ASN A O 1
ATOM 1471 N N . VAL A 1 188 ? -19.192 -4.705 13.490 1.00 94.81 188 VAL A N 1
ATOM 1472 C CA . VAL A 1 188 ? -18.724 -5.703 12.531 1.00 94.81 188 VAL A CA 1
ATOM 1473 C C . VAL A 1 188 ? -19.871 -6.000 11.556 1.00 94.81 188 VAL A C 1
ATOM 1475 O O . VAL A 1 188 ? -20.987 -6.251 12.021 1.00 94.81 188 VAL A O 1
ATOM 1478 N N . PRO A 1 189 ? -19.642 -5.982 10.226 1.00 94.81 189 PRO A N 1
ATOM 1479 C CA . PRO A 1 189 ? -20.692 -6.278 9.254 1.00 94.81 189 PRO A CA 1
ATOM 1480 C C . PRO A 1 189 ? -21.358 -7.634 9.518 1.00 94.81 189 PRO A C 1
ATOM 1482 O O . PRO A 1 189 ? -20.723 -8.570 10.012 1.00 94.81 189 PRO A O 1
ATOM 1485 N N . GLU A 1 190 ? -22.639 -7.767 9.173 1.00 92.25 190 GLU A N 1
ATOM 1486 C CA . GLU A 1 190 ? -23.416 -8.976 9.473 1.00 92.25 190 GLU A CA 1
ATOM 1487 C C . GLU A 1 190 ? -22.784 -10.237 8.868 1.00 92.25 190 GLU A C 1
ATOM 1489 O O . GLU A 1 190 ? -22.575 -11.223 9.576 1.00 92.25 190 GLU A O 1
ATOM 1494 N N . LEU A 1 191 ? -22.369 -10.173 7.598 1.00 89.50 191 LEU A N 1
ATOM 1495 C CA . LEU A 1 191 ? -21.695 -11.281 6.918 1.00 89.50 191 LEU A CA 1
ATOM 1496 C C . LEU A 1 191 ? -20.417 -11.717 7.651 1.00 89.50 191 LEU A C 1
ATOM 1498 O O . LEU A 1 191 ? -20.176 -12.911 7.834 1.00 89.50 191 LEU A O 1
ATOM 1502 N N . VAL A 1 192 ? -19.634 -10.745 8.125 1.00 94.75 192 VAL A N 1
ATOM 1503 C CA . VAL A 1 192 ? -18.405 -10.980 8.894 1.00 94.75 192 VAL A CA 1
ATOM 1504 C C . VAL A 1 192 ? -18.725 -11.593 10.256 1.00 94.75 192 VAL A C 1
ATOM 1506 O O . VAL A 1 192 ? -18.037 -12.508 10.699 1.00 94.75 192 VAL A O 1
ATOM 1509 N N . THR A 1 193 ? -19.805 -11.159 10.907 1.00 90.50 193 THR A N 1
ATOM 1510 C CA . THR A 1 193 ? -20.268 -11.741 12.176 1.00 90.50 193 THR A CA 1
ATOM 1511 C C . THR A 1 193 ? -20.663 -13.213 12.004 1.00 90.50 193 THR A C 1
ATOM 1513 O O . THR A 1 193 ? -20.338 -14.045 12.855 1.00 90.50 193 THR A O 1
ATOM 1516 N N . VAL A 1 194 ? -21.342 -13.551 10.903 1.00 91.12 194 VAL A N 1
ATOM 1517 C CA . VAL A 1 194 ? -21.819 -14.912 10.603 1.00 91.12 194 VAL A CA 1
ATOM 1518 C C . VAL A 1 194 ? -20.669 -15.848 10.220 1.00 91.12 194 VAL A C 1
ATOM 1520 O O . VAL A 1 194 ? -20.581 -16.967 10.742 1.00 91.12 194 VAL A O 1
ATOM 1523 N N . ARG A 1 195 ? -19.778 -15.409 9.322 1.00 92.50 195 ARG A N 1
ATOM 1524 C CA . ARG A 1 195 ? -18.659 -16.227 8.817 1.00 92.50 195 ARG A CA 1
ATOM 1525 C C . ARG A 1 195 ? -17.476 -16.271 9.787 1.00 92.50 195 ARG A C 1
ATOM 1527 O O . ARG A 1 195 ? -16.824 -17.310 9.903 1.00 92.50 195 ARG A O 1
ATOM 1534 N N . GLY A 1 196 ? -17.268 -15.204 10.552 1.00 92.31 196 GLY A N 1
ATOM 1535 C CA . GLY A 1 196 ? -16.030 -14.944 11.279 1.00 92.31 196 GLY A CA 1
ATOM 1536 C C . GLY A 1 196 ? -14.929 -14.417 10.360 1.00 92.31 196 GLY A C 1
ATOM 1537 O O . GLY A 1 196 ? -15.048 -14.486 9.140 1.00 92.31 196 GLY A O 1
ATOM 1538 N N . PHE A 1 197 ? -13.861 -13.902 10.962 1.00 93.25 197 PHE A N 1
ATOM 1539 C CA . PHE A 1 197 ? -12.685 -13.371 10.271 1.00 93.25 197 PHE A CA 1
ATOM 1540 C C . PHE A 1 197 ? -11.408 -13.805 10.996 1.00 93.25 197 PHE A C 1
ATOM 1542 O O . PHE A 1 197 ? -11.399 -13.933 12.220 1.00 93.25 197 PHE A O 1
ATOM 1549 N N . ASP A 1 198 ? -10.340 -14.054 10.253 1.00 92.00 198 ASP A N 1
ATOM 1550 C CA . ASP A 1 198 ? -9.010 -14.411 10.763 1.00 92.00 198 ASP A CA 1
ATOM 1551 C C . ASP A 1 198 ? -7.940 -13.382 10.364 1.00 92.00 198 ASP A C 1
ATOM 1553 O O . ASP A 1 198 ? -6.795 -13.482 10.802 1.00 92.00 198 ASP A O 1
ATOM 1557 N N . GLY A 1 199 ? -8.322 -12.337 9.625 1.00 91.56 199 GLY A N 1
ATOM 1558 C CA . GLY A 1 199 ? -7.459 -11.202 9.334 1.00 91.56 199 GLY A CA 1
ATOM 1559 C C . GLY A 1 199 ? -8.188 -9.862 9.346 1.00 91.56 199 GLY A C 1
ATOM 1560 O O . GLY A 1 199 ? -9.407 -9.781 9.168 1.00 91.56 199 GLY A O 1
ATOM 1561 N N . LEU A 1 200 ? -7.425 -8.798 9.573 1.00 93.12 200 LEU A N 1
ATOM 1562 C CA . LEU A 1 200 ? -7.887 -7.418 9.520 1.00 93.12 200 LEU A CA 1
ATOM 1563 C C . LEU A 1 200 ? -6.837 -6.555 8.828 1.00 93.12 200 LEU A C 1
ATOM 1565 O O . LEU A 1 200 ? -5.738 -6.369 9.347 1.00 93.12 200 LEU A O 1
ATOM 1569 N N . LYS A 1 201 ? -7.194 -5.987 7.683 1.00 92.56 201 LYS A N 1
ATOM 1570 C CA . LYS A 1 201 ? -6.422 -4.936 7.030 1.00 92.56 201 LYS A CA 1
ATOM 1571 C C . LYS A 1 201 ? -6.867 -3.572 7.542 1.00 92.56 201 LYS A C 1
ATOM 1573 O O . LYS A 1 201 ? -8.064 -3.291 7.613 1.00 92.56 201 LYS A O 1
ATOM 1578 N N . ILE A 1 202 ? -5.906 -2.735 7.910 1.00 93.06 202 ILE A N 1
ATOM 1579 C CA . ILE A 1 202 ? -6.124 -1.392 8.453 1.00 93.06 202 ILE A CA 1
ATOM 1580 C C . ILE A 1 202 ? -5.418 -0.413 7.532 1.00 93.06 202 ILE A C 1
ATOM 1582 O O . ILE A 1 202 ? -4.193 -0.394 7.498 1.00 93.06 202 ILE A O 1
ATOM 1586 N N . TYR A 1 203 ? -6.185 0.396 6.809 1.00 86.44 203 TYR A N 1
ATOM 1587 C CA . TYR A 1 203 ? -5.671 1.392 5.876 1.00 86.44 203 TYR A CA 1
ATOM 1588 C C . TYR A 1 203 ? -5.926 2.798 6.414 1.00 86.44 203 TYR A C 1
ATOM 1590 O O . TYR A 1 203 ? -7.096 3.163 6.564 1.00 86.44 203 TYR A O 1
ATOM 1598 N N . PRO A 1 204 ? -4.890 3.608 6.672 1.00 86.19 204 PRO A N 1
ATOM 1599 C CA . PRO A 1 204 ? -5.060 5.048 6.764 1.00 86.19 204 PRO A CA 1
ATOM 1600 C C . PRO A 1 204 ? -5.676 5.599 5.473 1.00 86.19 204 PRO A C 1
ATOM 1602 O O . PRO A 1 204 ? -5.425 5.099 4.378 1.00 86.19 204 PRO A O 1
ATOM 1605 N N . SER A 1 205 ? -6.537 6.602 5.595 1.00 78.94 205 SER A N 1
ATOM 1606 C CA . SER A 1 205 ? -7.278 7.188 4.467 1.00 78.94 205 SER A CA 1
ATOM 1607 C C . SER A 1 205 ? -7.352 8.718 4.501 1.00 78.94 205 SER A C 1
ATOM 1609 O O . SER A 1 205 ? -7.966 9.321 3.622 1.00 78.94 205 SER A O 1
ATOM 1611 N N . GLY A 1 206 ? -6.706 9.345 5.484 1.00 74.88 206 GLY A N 1
ATOM 1612 C CA . GLY A 1 206 ? -6.548 10.792 5.619 1.00 74.88 206 GLY A CA 1
ATOM 1613 C C . GLY A 1 206 ? -5.988 11.159 6.995 1.00 74.88 206 GLY A C 1
ATOM 1614 O O . GLY A 1 206 ? -6.073 10.332 7.895 1.00 74.88 206 GLY A O 1
ATOM 1615 N N . GLY A 1 207 ? -5.458 12.379 7.129 1.00 81.31 207 GLY A N 1
ATOM 1616 C CA . GLY A 1 207 ? -4.928 12.960 8.370 1.00 81.31 207 GLY A CA 1
ATOM 1617 C C . GLY A 1 207 ? -3.470 13.422 8.230 1.00 81.31 207 GLY A C 1
ATOM 1618 O O . GLY A 1 207 ? -3.176 14.078 7.227 1.00 81.31 207 GLY A O 1
ATOM 1619 N N . ASP A 1 208 ? -2.588 13.159 9.201 1.00 77.50 208 ASP A N 1
ATOM 1620 C CA . ASP A 1 208 ? -1.281 13.847 9.337 1.00 77.50 208 ASP A CA 1
ATOM 1621 C C . ASP A 1 208 ? -0.034 13.040 8.922 1.00 77.50 208 ASP A C 1
ATOM 1623 O O . ASP A 1 208 ? 1.081 13.550 9.017 1.00 77.50 208 ASP A O 1
ATOM 1627 N N . LEU A 1 209 ? -0.235 11.840 8.368 1.00 78.12 209 LEU A N 1
ATOM 1628 C CA . LEU A 1 209 ? 0.812 10.905 7.925 1.00 78.12 209 LEU A CA 1
ATOM 1629 C C . LEU A 1 209 ? 1.549 10.166 9.055 1.00 78.12 209 LEU A C 1
ATOM 1631 O O . LEU A 1 209 ? 2.455 9.381 8.758 1.00 78.12 209 LEU A O 1
ATOM 1635 N N . GLU A 1 210 ? 1.144 10.326 10.315 1.00 82.44 210 GLU A N 1
ATOM 1636 C CA . GLU A 1 210 ? 1.602 9.486 11.417 1.00 82.44 210 GLU A CA 1
ATOM 1637 C C . GLU A 1 210 ? 0.508 8.513 11.853 1.00 82.44 210 GLU A C 1
ATOM 1639 O O . GLU A 1 210 ? -0.605 8.899 12.155 1.00 82.44 210 GLU A O 1
ATOM 1644 N N . TYR A 1 211 ? 0.816 7.214 11.909 1.00 86.12 211 TYR A N 1
ATOM 1645 C CA . TYR A 1 211 ? -0.213 6.205 12.160 1.00 86.12 211 TYR A CA 1
ATOM 1646 C C . TYR A 1 211 ? 0.240 5.164 13.170 1.00 86.12 211 TYR A C 1
ATOM 1648 O O . TYR A 1 211 ? 1.358 4.641 13.105 1.00 86.12 211 TYR A O 1
ATOM 1656 N N . ALA A 1 212 ? -0.668 4.776 14.062 1.00 89.00 212 ALA A N 1
ATOM 1657 C CA . ALA A 1 212 ? -0.434 3.674 14.980 1.00 89.00 212 ALA A CA 1
ATOM 1658 C C . ALA A 1 212 ? -1.707 2.884 15.294 1.00 89.00 212 ALA A C 1
ATOM 1660 O O . ALA A 1 212 ? -2.815 3.417 15.338 1.00 89.00 212 ALA A O 1
ATOM 1661 N N . VAL A 1 213 ? -1.518 1.595 15.572 1.00 90.12 213 VAL A N 1
ATOM 1662 C CA . VAL A 1 213 ? -2.539 0.675 16.076 1.00 90.12 213 VAL A CA 1
ATOM 1663 C C . VAL A 1 213 ? -2.120 0.223 17.469 1.00 90.12 213 VAL A C 1
ATOM 1665 O O . VAL A 1 213 ? -1.062 -0.377 17.636 1.00 90.12 213 VAL A O 1
ATOM 1668 N N . GLY A 1 214 ? -2.933 0.509 18.485 1.00 86.44 214 GLY A N 1
ATOM 1669 C CA . GLY A 1 214 ? -2.572 0.216 19.880 1.00 86.44 214 GLY A CA 1
ATOM 1670 C C . GLY A 1 214 ? -3.166 -1.074 20.446 1.00 86.44 214 GLY A C 1
ATOM 1671 O O . GLY A 1 214 ? -2.480 -1.870 21.077 1.00 86.44 214 GLY A O 1
ATOM 1672 N N . TYR A 1 215 ? -4.468 -1.266 20.266 1.00 86.88 215 TYR A N 1
ATOM 1673 C CA . TYR A 1 215 ? -5.246 -2.332 20.900 1.00 86.88 215 TYR A CA 1
ATOM 1674 C C . TYR A 1 215 ? -6.260 -2.860 19.902 1.00 86.88 215 TYR A C 1
ATOM 1676 O O . TYR A 1 215 ? -6.858 -2.053 19.197 1.00 86.88 215 TYR A O 1
ATOM 1684 N N . ILE A 1 216 ? -6.478 -4.177 19.854 1.00 88.12 216 ILE A N 1
ATOM 1685 C CA . ILE A 1 216 ? -7.552 -4.796 19.068 1.00 88.12 216 ILE A CA 1
ATOM 1686 C C . ILE A 1 216 ? -8.206 -5.909 19.883 1.00 88.12 216 ILE A C 1
ATOM 1688 O O . ILE A 1 216 ? -7.537 -6.833 20.340 1.00 88.12 216 ILE A O 1
ATOM 1692 N N . LYS A 1 217 ? -9.536 -5.870 20.007 1.00 86.69 217 LYS A N 1
ATOM 1693 C CA . LYS A 1 217 ? -10.318 -6.951 20.619 1.00 86.69 217 LYS A CA 1
ATOM 1694 C C . LYS A 1 217 ? -11.688 -7.095 19.978 1.00 86.69 217 LYS A C 1
ATOM 1696 O O . LYS A 1 217 ? -12.490 -6.163 19.979 1.00 86.69 217 LYS A O 1
ATOM 1701 N N . SER A 1 218 ? -12.000 -8.298 19.507 1.00 82.12 218 SER A N 1
ATOM 1702 C CA . SER A 1 218 ? -13.363 -8.657 19.109 1.00 82.12 218 SER A CA 1
ATOM 1703 C C . SER A 1 218 ? -14.195 -9.027 20.341 1.00 82.12 218 SER A C 1
ATOM 1705 O O . SER A 1 218 ? -13.742 -9.761 21.222 1.00 82.12 218 SER A O 1
ATOM 1707 N N . THR A 1 219 ? -15.411 -8.495 20.443 1.00 72.56 219 THR A N 1
ATOM 1708 C CA . THR A 1 219 ? -16.333 -8.781 21.552 1.00 72.56 219 THR A CA 1
ATOM 1709 C C . THR A 1 219 ? -17.259 -9.943 21.200 1.00 72.56 219 THR A C 1
ATOM 1711 O O . THR A 1 219 ? -17.897 -9.941 20.151 1.00 72.56 219 THR A O 1
ATOM 1714 N N . GLY A 1 220 ? -17.379 -10.924 22.099 1.00 56.09 220 GLY A N 1
ATOM 1715 C CA . GLY A 1 220 ? -18.310 -12.044 21.925 1.00 56.09 220 GLY A CA 1
ATOM 1716 C C . GLY A 1 220 ? -17.692 -13.354 21.436 1.00 56.09 220 GLY A C 1
ATOM 1717 O O . GLY A 1 220 ? -18.435 -14.200 20.942 1.00 56.09 220 GLY A O 1
ATOM 1718 N N . ALA A 1 221 ? -16.382 -13.556 21.632 1.00 45.22 221 ALA A N 1
ATOM 1719 C CA . ALA A 1 221 ? -15.720 -14.849 21.460 1.00 45.22 221 ALA A CA 1
ATOM 1720 C C . ALA A 1 221 ? -16.289 -15.891 22.445 1.00 45.22 221 ALA A C 1
ATOM 1722 O O . ALA A 1 221 ? -15.702 -16.189 23.483 1.00 45.22 221 ALA A O 1
ATOM 1723 N N . ARG A 1 222 ? -17.466 -16.447 22.143 1.00 42.16 222 ARG A N 1
ATOM 1724 C CA . ARG A 1 222 ? -17.884 -17.719 22.723 1.00 42.16 222 ARG A CA 1
ATOM 1725 C C . ARG A 1 222 ? -17.052 -18.798 22.049 1.00 42.16 222 ARG A C 1
ATOM 1727 O O . ARG A 1 222 ? -17.106 -18.955 20.833 1.00 42.16 222 ARG A O 1
ATOM 1734 N N . HIS A 1 223 ? -16.275 -19.512 22.856 1.00 37.16 223 HIS A N 1
ATOM 1735 C CA . HIS A 1 223 ? -15.649 -20.763 22.463 1.00 37.16 223 HIS A CA 1
ATOM 1736 C C . HIS A 1 223 ? -16.776 -21.708 22.017 1.00 37.16 223 HIS A C 1
ATOM 1738 O O . HIS A 1 223 ? -17.576 -22.151 22.838 1.00 37.16 223 HIS A O 1
ATOM 1744 N N . MET A 1 224 ? -16.900 -21.949 20.715 1.00 40.44 224 MET A N 1
ATOM 1745 C CA . MET A 1 224 ? -17.695 -23.053 20.187 1.00 40.44 224 MET A CA 1
ATOM 1746 C C . MET A 1 224 ? -16.743 -23.984 19.439 1.00 40.44 224 MET A C 1
ATOM 1748 O O . MET A 1 224 ? -15.858 -23.489 18.735 1.00 40.44 224 MET A O 1
ATOM 1752 N N . PRO A 1 225 ? -16.888 -25.309 19.606 1.00 33.25 225 PRO A N 1
ATOM 1753 C CA . PRO A 1 225 ? -16.066 -26.272 18.891 1.00 33.25 225 PRO A CA 1
ATOM 1754 C C . PRO A 1 225 ? -16.227 -26.090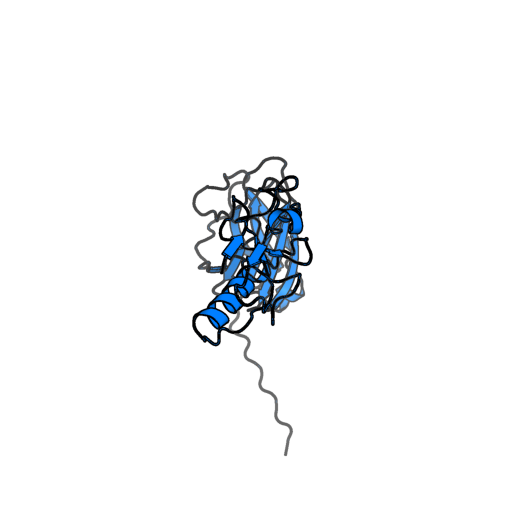 17.372 1.00 33.25 225 PRO A C 1
ATOM 1756 O O . PRO A 1 225 ? -17.246 -25.556 16.919 1.00 33.25 225 PRO A O 1
ATOM 1759 N N . PRO A 1 226 ? -15.218 -26.500 16.583 1.00 34.53 226 PRO A N 1
ATOM 1760 C CA . PRO A 1 226 ? -15.223 -26.334 15.137 1.00 34.53 226 PRO A CA 1
ATOM 1761 C C . PRO A 1 226 ? -16.506 -26.895 14.523 1.00 34.53 226 PRO A C 1
ATOM 1763 O O . PRO A 1 226 ? -17.036 -27.919 14.953 1.00 34.53 226 PRO A O 1
ATOM 1766 N N . TYR A 1 227 ? -16.998 -26.191 13.508 1.00 36.72 227 TYR A N 1
ATOM 1767 C CA . TYR A 1 227 ? -18.183 -26.558 12.748 1.00 36.72 227 TYR A CA 1
ATOM 1768 C C . TYR A 1 227 ? -17.996 -27.961 12.146 1.00 36.72 227 TYR A C 1
ATOM 1770 O O . TYR A 1 227 ? -17.305 -28.130 11.142 1.00 36.72 227 TYR A O 1
ATOM 1778 N N . ILE A 1 228 ? -18.597 -28.981 12.761 1.00 37.84 228 ILE A N 1
ATOM 1779 C CA . ILE A 1 228 ? -18.710 -30.308 12.156 1.00 37.84 228 ILE A CA 1
ATOM 1780 C C . ILE A 1 228 ? -19.702 -30.160 11.002 1.00 37.84 228 ILE A C 1
ATOM 1782 O O . ILE A 1 228 ? -20.893 -29.938 11.232 1.00 37.84 228 ILE A O 1
ATOM 1786 N N . LYS A 1 229 ? -19.220 -30.275 9.757 1.00 37.16 229 LYS A N 1
ATOM 1787 C CA . LYS A 1 229 ? -20.087 -30.524 8.597 1.00 37.16 229 LYS A CA 1
ATOM 1788 C C . LYS A 1 229 ? -20.967 -31.726 8.946 1.00 37.16 229 LYS A C 1
ATOM 1790 O O . LYS A 1 229 ? -20.464 -32.845 9.017 1.00 37.16 229 LYS A O 1
ATOM 1795 N N . ARG A 1 230 ? -22.269 -31.517 9.172 1.00 37.28 230 ARG A N 1
ATOM 1796 C CA . ARG A 1 230 ? -23.217 -32.635 9.150 1.00 37.28 230 ARG A CA 1
ATOM 1797 C C . ARG A 1 230 ? -23.133 -33.246 7.758 1.00 37.28 230 ARG A C 1
ATOM 1799 O O . ARG A 1 230 ? -23.257 -32.534 6.763 1.00 37.28 230 ARG A O 1
ATOM 1806 N N . GLY A 1 231 ? -22.809 -34.534 7.733 1.00 34.22 231 GLY A N 1
ATOM 1807 C CA . GLY A 1 231 ? -22.611 -35.305 6.521 1.00 34.22 231 GLY A CA 1
ATOM 1808 C C . GLY A 1 231 ? -23.809 -35.190 5.589 1.00 34.22 231 GLY A C 1
ATOM 1809 O O . GLY A 1 231 ? -24.961 -35.154 6.019 1.00 34.22 231 GLY A O 1
ATOM 1810 N N . VAL A 1 232 ? -23.487 -35.124 4.304 1.00 38.38 232 VAL A N 1
ATOM 1811 C CA . VAL A 1 232 ? -24.418 -35.332 3.205 1.00 38.38 232 VAL A CA 1
ATOM 1812 C C . VAL A 1 232 ? -25.058 -36.704 3.412 1.00 38.38 232 VAL A C 1
ATOM 1814 O O . VAL A 1 232 ? -24.366 -37.720 3.395 1.00 38.38 232 VAL A O 1
ATOM 1817 N N . THR A 1 233 ? -26.365 -36.739 3.647 1.00 44.25 233 THR A N 1
ATOM 1818 C CA . THR A 1 233 ? -27.151 -37.967 3.534 1.00 44.25 233 THR A CA 1
ATOM 1819 C C . THR A 1 233 ? -27.098 -38.418 2.076 1.00 44.25 233 THR A C 1
ATOM 1821 O O . THR A 1 233 ? -27.554 -37.687 1.196 1.00 44.25 233 THR A O 1
ATOM 1824 N N . GLN A 1 234 ? -26.513 -39.588 1.812 1.00 38.91 234 GLN A N 1
ATOM 1825 C CA . GLN A 1 234 ? -26.658 -40.267 0.522 1.00 38.91 234 GLN A CA 1
ATOM 1826 C C . GLN A 1 234 ? -28.145 -40.577 0.265 1.00 38.91 234 GLN A C 1
ATOM 1828 O O . GLN A 1 234 ? -28.853 -40.919 1.216 1.00 38.91 234 GLN A O 1
ATOM 1833 N N . PRO A 1 235 ? -28.638 -40.466 -0.982 1.00 38.12 235 PRO A N 1
ATOM 1834 C CA . PRO A 1 235 ? -29.973 -40.938 -1.324 1.00 38.12 235 PRO A CA 1
ATOM 1835 C C . PRO A 1 235 ? -29.988 -42.478 -1.401 1.00 38.12 235 PRO A C 1
ATOM 1837 O O . PRO A 1 235 ? -28.946 -43.078 -1.671 1.00 38.12 235 PRO A O 1
ATOM 1840 N N . PRO A 1 236 ? -31.144 -43.121 -1.158 1.00 48.09 236 PRO A N 1
ATOM 1841 C CA . PRO A 1 236 ? -31.248 -44.575 -1.149 1.00 48.09 236 PRO A CA 1
ATOM 1842 C C . PRO A 1 236 ? -31.081 -45.145 -2.563 1.00 48.09 236 PRO A C 1
ATOM 1844 O O . PRO A 1 236 ? -31.706 -44.658 -3.508 1.00 48.09 236 PRO A O 1
ATOM 1847 N N . GLY A 1 237 ? -30.247 -46.178 -2.672 1.00 43.34 237 GLY A N 1
ATOM 1848 C CA . GLY A 1 237 ? -30.181 -47.118 -3.790 1.00 43.34 237 GLY A CA 1
ATOM 1849 C C . GLY A 1 237 ? -30.475 -48.521 -3.287 1.00 43.34 237 GLY A C 1
ATOM 1850 O O . GLY A 1 237 ? -30.153 -48.782 -2.104 1.00 43.34 237 GLY A O 1
#

Organism: NCBI:txid3058419

Foldseek 3Di:
DDWDKDPWADFPQPDQVPNQRGQRCRTHVMDTDDDDPVNDPPPDDPLDAPVQVVVVVCCVPVVDDDDRDPSKDWDDHPVGRPQTFIDDPRGTDRPLVVPAAEDEDEPPQLDDDDDFFADQPDPSKDWGFQSWHKYFAPDFDAAQKKKWKKWQFWKKKKFFADPNDGFDIDIGHHNDNDTGIDIDIDGDDPRCNVVTGRMMTMHTDDGDRTMIIRHIDGPDPDDDPDDDPPDDDDDDD

pLDDT: mean 80.09, std 17.19, range [33.25, 96.5]